Protein AF-A0A956ERB3-F1 (afdb_monomer_lite)

Secondary structure (DSSP, 8-state):
-HHHHHHHHHHHHHHHHHHHHHHHHHHHHHHHHHHHHHHHHHHHHHHHHHHHHHHHHHHTTHHHHHHHHHHHHHHHHHHS-HHHHHHHHHHHHHHHHHHHHHTSHHHHHHHHHHHHHHHTGGG-----HHHHHHHTTSHHHHHHHHHHHHHHHHHHHHHHHHHHHHHHHTSPPP----PPPPPP---PPPPP---PPPPPP-PPP--EEETTEEE-TTS-BS-GGG--HHHHHHHHHHTT-----HHHHHHHHHHHHHHHHHSSPPPHHHHHHHH---HHHHHHH--S-HHHHHHHHTT-PPPTT--

Foldseek 3Di:
DVVVVVVVVVVVVVVVVVVVVVVVVVVVVVVVVVVVVVCVVVVVVCVVVVVVVVVVCVVVPVVVVVVVVVVVVVVVPVVADPVRVVVCVVCVVVVVVVVVVCPDPVNVVVVVVVVVCVVVVVPDDPQDPVSVVVCCVDPVVVVVVVVVVVVVVVVVVVVVVVVVVVVVVPDDDPPDDDDDDDDDDDDDDDDDDDDDDDDPDDPAAPWDDDPNFTAGPVLAGPDLVPDDLVVLCVLCVVLVNPDQDPLLVLLLVQQLVVCVVPVAGDDLVCSCVRSVQHSVNLCVNRVPQSSQSSCRSSRHDGHDDSD

Radius of gyration: 36.71 Å; chains: 1; bounding box: 99×76×105 Å

Sequence (307 aa):
MQNISAQLEQINLRLSTLSHQMQVLADRQRERDELLEEMKPILKEVMKGGTERLADLEERGYFTFAREGLRALDRVVQAYSEDDVRALGDNIVRIMDTVRNLTQPEVLEILNDASDVVQQSEQLEPTGVFGMMRASRDDDVRQGMAVLLGVLRQVGRGVKRLSDAENNERRPKPTRASAPARPAAEVRAAPKSAERAPVPPVVAPRTMQIDGVAFDSNGFLADPNQWTPELATAIASAEGLTELSERHWQAINWARNDFLSQGQSPNIRRITMGSGVPTKELYALFPRAPGMTVARVAGIPKPVGCI

pLDDT: mean 79.85, std 16.55, range [34.25, 95.25]

Structure (mmCIF, N/CA/C/O backbone):
data_AF-A0A956ERB3-F1
#
_entry.id   AF-A0A956ERB3-F1
#
loop_
_atom_site.group_PDB
_atom_site.id
_atom_site.type_symbol
_atom_site.label_atom_id
_atom_site.label_alt_id
_atom_site.label_comp_id
_atom_site.label_asym_id
_atom_site.label_entity_id
_atom_site.label_seq_id
_atom_site.pdbx_PDB_ins_code
_atom_site.Cartn_x
_atom_site.Cartn_y
_atom_site.Cartn_z
_atom_site.occupancy
_atom_site.B_iso_or_equiv
_atom_site.auth_seq_id
_atom_site.auth_comp_id
_atom_site.auth_asym_id
_atom_site.auth_atom_id
_atom_site.pdbx_PDB_model_num
ATOM 1 N N . MET A 1 1 ? 65.040 -14.478 -61.339 1.00 58.59 1 MET A N 1
ATOM 2 C CA . MET A 1 1 ? 64.314 -13.221 -61.640 1.00 58.59 1 MET A CA 1
ATOM 3 C C . MET A 1 1 ? 62.788 -13.368 -61.584 1.00 58.59 1 MET A C 1
ATOM 5 O O . MET A 1 1 ? 62.170 -12.500 -60.994 1.00 58.59 1 MET A O 1
ATOM 9 N N . GLN A 1 2 ? 62.177 -14.458 -62.074 1.00 62.41 2 GLN A N 1
ATOM 10 C CA . GLN A 1 2 ? 60.705 -14.639 -62.081 1.00 62.41 2 GLN A CA 1
ATOM 11 C C . GLN A 1 2 ? 60.021 -14.685 -60.694 1.00 62.41 2 GLN A C 1
ATOM 13 O O . GLN A 1 2 ? 58.869 -14.292 -60.562 1.00 62.41 2 GLN A O 1
ATOM 18 N N . ASN A 1 3 ? 60.722 -15.128 -59.645 1.00 74.31 3 ASN A N 1
ATOM 19 C CA . ASN A 1 3 ? 60.155 -15.196 -58.288 1.00 74.31 3 ASN A CA 1
ATOM 20 C C . ASN A 1 3 ? 59.998 -13.797 -57.650 1.00 74.31 3 ASN A C 1
ATOM 22 O O . ASN A 1 3 ? 59.035 -13.523 -56.945 1.00 74.31 3 ASN A O 1
ATOM 26 N N . ILE A 1 4 ? 60.908 -12.871 -57.970 1.00 78.69 4 ILE A N 1
ATOM 27 C CA . ILE A 1 4 ? 60.909 -11.518 -57.396 1.00 78.69 4 ILE A CA 1
ATOM 28 C C . ILE A 1 4 ? 59.778 -10.669 -57.996 1.00 78.69 4 ILE A C 1
ATOM 30 O O . ILE A 1 4 ? 59.128 -9.925 -57.270 1.00 78.69 4 ILE A O 1
ATOM 34 N N . SER A 1 5 ? 59.483 -10.811 -59.293 1.00 80.88 5 SER A N 1
ATOM 35 C CA . SER A 1 5 ? 58.369 -10.092 -59.928 1.00 80.88 5 SER A CA 1
ATOM 36 C C . SER A 1 5 ? 57.008 -10.528 -59.379 1.00 80.88 5 SER A C 1
ATOM 38 O O . SER A 1 5 ? 56.182 -9.675 -59.074 1.00 80.88 5 SER A O 1
ATOM 40 N N . ALA A 1 6 ? 56.806 -11.834 -59.170 1.00 82.25 6 ALA A N 1
ATOM 41 C CA . ALA A 1 6 ? 55.571 -12.361 -58.587 1.00 82.25 6 ALA A CA 1
ATOM 42 C C . ALA A 1 6 ? 55.377 -11.902 -57.129 1.00 82.25 6 ALA A C 1
ATOM 44 O O . ALA A 1 6 ? 54.271 -11.545 -56.725 1.00 82.25 6 ALA A O 1
ATOM 45 N N . GLN A 1 7 ? 56.459 -11.845 -56.344 1.00 84.12 7 GLN A N 1
ATOM 46 C CA . GLN A 1 7 ? 56.416 -11.308 -54.981 1.00 84.12 7 GLN A CA 1
ATOM 47 C C . GLN A 1 7 ? 56.093 -9.807 -54.955 1.00 84.12 7 GLN A C 1
ATOM 49 O O . GLN A 1 7 ? 55.294 -9.376 -54.126 1.00 84.12 7 GLN A O 1
ATOM 54 N N . LEU A 1 8 ? 56.663 -9.012 -55.866 1.00 82.50 8 LEU A N 1
ATOM 55 C CA . LEU A 1 8 ? 56.371 -7.576 -55.971 1.00 82.50 8 LEU A CA 1
ATOM 56 C C . LEU A 1 8 ? 54.910 -7.310 -56.360 1.00 82.50 8 LEU A C 1
ATOM 58 O O . LEU A 1 8 ? 54.275 -6.421 -55.796 1.00 82.50 8 LEU A O 1
ATOM 62 N N . GLU A 1 9 ? 54.351 -8.108 -57.268 1.00 87.00 9 GLU A N 1
ATOM 63 C CA . GLU A 1 9 ? 52.940 -8.019 -57.655 1.00 87.00 9 GLU A CA 1
ATOM 64 C C . GLU A 1 9 ? 52.010 -8.384 -56.486 1.00 87.00 9 GLU A C 1
ATOM 66 O O . GLU A 1 9 ? 51.061 -7.658 -56.185 1.00 87.00 9 GLU A O 1
ATOM 71 N N . GLN A 1 10 ? 52.342 -9.442 -55.739 1.00 88.56 10 GLN A N 1
ATOM 72 C CA . GLN A 1 10 ? 51.597 -9.841 -54.545 1.00 88.56 10 GLN A CA 1
ATOM 73 C C . GLN A 1 10 ? 51.658 -8.785 -53.427 1.00 88.56 10 GLN A C 1
ATOM 75 O O . GLN A 1 10 ? 50.666 -8.564 -52.727 1.00 88.56 10 GLN A O 1
ATOM 80 N N . ILE A 1 11 ? 52.801 -8.114 -53.256 1.00 89.25 11 ILE A N 1
ATOM 81 C CA . ILE A 1 11 ? 52.961 -7.012 -52.299 1.00 89.25 11 ILE A CA 1
ATOM 82 C C . ILE A 1 11 ? 52.110 -5.809 -52.718 1.00 89.25 11 ILE A C 1
ATOM 84 O O . ILE A 1 11 ? 51.383 -5.275 -51.883 1.00 89.25 11 ILE A O 1
ATOM 88 N N . ASN A 1 12 ? 52.120 -5.423 -53.996 1.00 89.31 12 ASN A N 1
ATOM 89 C CA . ASN A 1 12 ? 51.291 -4.321 -54.496 1.00 89.31 12 ASN A CA 1
ATOM 90 C C . ASN A 1 12 ? 49.790 -4.602 -54.338 1.00 89.31 12 ASN A C 1
ATOM 92 O O . ASN A 1 12 ? 49.040 -3.731 -53.892 1.00 89.31 12 ASN A O 1
ATOM 96 N N . LEU A 1 13 ? 49.352 -5.834 -54.609 1.00 90.56 13 LEU A N 1
ATOM 97 C CA . LEU A 1 13 ? 47.963 -6.243 -54.388 1.00 90.56 13 LEU A CA 1
ATOM 98 C C . LEU A 1 13 ? 47.573 -6.153 -52.905 1.00 90.56 13 LEU A C 1
ATOM 100 O O . LEU A 1 13 ? 46.524 -5.593 -52.573 1.00 90.56 13 LEU A O 1
ATOM 104 N N . ARG A 1 14 ? 48.433 -6.612 -51.989 1.00 90.88 14 ARG A N 1
ATOM 105 C CA . ARG A 1 14 ? 48.193 -6.477 -50.540 1.00 90.88 14 ARG A CA 1
ATOM 106 C C . ARG A 1 14 ? 48.180 -5.022 -50.076 1.00 90.88 14 ARG A C 1
ATOM 108 O O . ARG A 1 14 ? 47.321 -4.665 -49.276 1.00 90.88 14 ARG A O 1
ATOM 115 N N . LEU A 1 15 ? 49.081 -4.184 -50.589 1.00 88.88 15 LEU A N 1
ATOM 116 C CA . LEU A 1 15 ? 49.123 -2.754 -50.274 1.00 88.88 15 LEU A CA 1
ATOM 117 C C . LEU A 1 15 ? 47.855 -2.034 -50.743 1.00 88.88 15 LEU A C 1
ATOM 119 O O . LEU A 1 15 ? 47.286 -1.257 -49.981 1.00 88.88 15 LEU A O 1
ATOM 123 N N . SER A 1 16 ? 47.362 -2.340 -51.946 1.00 88.50 16 SER A N 1
ATOM 124 C CA . SER A 1 16 ? 46.102 -1.769 -52.445 1.00 88.50 16 SER A CA 1
ATOM 125 C C . SER A 1 16 ? 44.898 -2.183 -51.588 1.00 88.50 16 SER A C 1
ATOM 127 O O . SER A 1 16 ? 44.057 -1.352 -51.247 1.00 88.50 16 SER A O 1
ATOM 129 N N . THR A 1 17 ? 44.867 -3.443 -51.145 1.00 89.94 17 THR A N 1
ATOM 130 C CA . THR A 1 17 ? 43.807 -3.968 -50.273 1.00 89.94 17 THR A CA 1
ATOM 131 C C . THR A 1 17 ? 43.840 -3.305 -48.894 1.00 89.94 17 THR A C 1
ATOM 133 O O . THR A 1 17 ? 42.802 -2.893 -48.380 1.00 89.94 17 THR A O 1
ATOM 136 N N . LEU A 1 18 ? 45.031 -3.140 -48.309 1.00 90.62 18 LEU A N 1
ATOM 137 C CA . LEU A 1 18 ? 45.212 -2.450 -47.028 1.00 90.62 18 LEU A CA 1
ATOM 138 C C . LEU A 1 18 ? 44.846 -0.966 -47.113 1.00 90.62 18 LEU A C 1
ATOM 140 O O . LEU A 1 18 ? 44.194 -0.446 -46.211 1.00 90.62 18 LEU A O 1
ATOM 144 N N . SER A 1 19 ? 45.219 -0.294 -48.204 1.00 89.38 19 SER A N 1
ATOM 145 C CA . SER A 1 19 ? 44.840 1.101 -48.453 1.00 89.38 19 SER A CA 1
ATOM 146 C C . SER A 1 19 ? 43.322 1.264 -48.494 1.00 89.38 19 SER A C 1
ATOM 148 O O . SER A 1 19 ? 42.778 2.179 -47.878 1.00 89.38 19 SER A O 1
ATOM 150 N N . HIS A 1 20 ? 42.629 0.350 -49.173 1.00 91.50 20 HIS A N 1
ATOM 151 C CA . HIS A 1 20 ? 41.174 0.370 -49.243 1.00 91.50 20 HIS A CA 1
ATOM 152 C C . HIS A 1 20 ? 40.525 0.113 -47.872 1.00 91.50 20 HIS A C 1
ATOM 154 O O . HIS A 1 20 ? 39.610 0.831 -47.476 1.00 91.50 20 HIS A O 1
ATOM 160 N N . GLN A 1 21 ? 41.033 -0.852 -47.096 1.00 90.38 21 GLN A N 1
ATOM 161 C CA . GLN A 1 21 ? 40.547 -1.110 -45.734 1.00 90.38 21 GLN A CA 1
ATOM 162 C C . GLN A 1 21 ? 40.753 0.092 -44.802 1.00 90.38 21 GLN A C 1
ATOM 164 O O . GLN A 1 21 ? 39.869 0.410 -44.009 1.00 90.38 21 GLN A O 1
ATOM 169 N N . MET A 1 22 ? 41.888 0.786 -44.921 1.00 86.75 22 MET A N 1
ATOM 170 C CA . MET A 1 22 ? 42.163 2.015 -44.173 1.00 86.75 22 MET A CA 1
ATOM 171 C C . MET A 1 22 ? 41.190 3.142 -44.535 1.00 86.75 22 MET A C 1
ATOM 173 O O . MET A 1 22 ? 40.728 3.840 -43.637 1.00 86.75 22 MET A O 1
ATOM 177 N N . GLN A 1 23 ? 40.832 3.295 -45.814 1.00 87.38 23 GLN A N 1
ATOM 178 C CA . GLN A 1 23 ? 39.817 4.268 -46.239 1.00 87.38 23 GLN A CA 1
ATOM 179 C C . GLN A 1 23 ? 38.445 3.957 -45.645 1.00 87.38 23 GLN A C 1
ATOM 181 O O . GLN A 1 23 ? 37.853 4.828 -45.021 1.00 87.38 23 GLN A O 1
ATOM 186 N N . VAL A 1 24 ? 37.991 2.703 -45.719 1.00 89.19 24 VAL A N 1
ATOM 187 C CA . VAL A 1 24 ? 36.700 2.299 -45.134 1.00 89.19 24 VAL A CA 1
ATOM 188 C C . VAL A 1 24 ? 36.661 2.539 -43.619 1.00 89.19 24 VAL A C 1
ATOM 190 O O . VAL A 1 24 ? 35.634 2.942 -43.077 1.00 89.19 24 VAL A O 1
ATOM 193 N N . LEU A 1 25 ? 37.768 2.306 -42.909 1.00 87.50 25 LEU A N 1
ATOM 194 C CA . LEU A 1 25 ? 37.857 2.595 -41.475 1.00 87.50 25 LEU A CA 1
ATOM 195 C C . LEU A 1 25 ? 37.868 4.099 -41.177 1.00 87.50 25 LEU A C 1
ATOM 197 O O . LEU A 1 25 ? 37.247 4.521 -40.202 1.00 87.50 25 LEU A O 1
ATOM 201 N N . ALA A 1 26 ? 38.550 4.895 -42.000 1.00 84.88 26 ALA A N 1
ATOM 202 C CA . ALA A 1 26 ? 38.567 6.347 -41.869 1.00 84.88 26 ALA A CA 1
ATOM 203 C C . ALA A 1 26 ? 37.180 6.952 -42.132 1.00 84.88 26 ALA A C 1
ATOM 205 O O . ALA A 1 26 ? 36.750 7.826 -41.383 1.00 84.88 26 ALA A O 1
ATOM 206 N N . ASP A 1 27 ? 36.458 6.447 -43.131 1.00 88.12 27 ASP A N 1
ATOM 207 C CA . ASP A 1 27 ? 35.109 6.910 -43.462 1.00 88.12 27 ASP A CA 1
ATOM 208 C C . ASP A 1 27 ? 34.107 6.546 -42.358 1.00 88.12 27 ASP A C 1
ATOM 210 O O . ASP A 1 27 ? 33.342 7.402 -41.925 1.00 88.12 27 ASP A O 1
ATOM 214 N N . ARG A 1 28 ? 34.204 5.345 -41.771 1.00 84.94 28 ARG A N 1
ATOM 215 C CA . ARG A 1 28 ? 33.398 4.980 -40.588 1.00 84.94 28 ARG A CA 1
ATOM 216 C C . ARG A 1 28 ? 33.672 5.851 -39.359 1.00 84.94 28 ARG A C 1
ATOM 218 O O . ARG A 1 28 ? 32.771 6.062 -38.552 1.00 84.94 28 ARG A O 1
ATOM 225 N N . GLN A 1 29 ? 34.909 6.313 -39.163 1.00 85.81 29 GLN A N 1
ATOM 226 C CA . GLN A 1 29 ? 35.214 7.250 -38.073 1.00 85.81 29 GLN A CA 1
ATOM 227 C C . GLN A 1 29 ? 34.621 8.631 -38.352 1.00 85.81 29 GLN A C 1
ATOM 229 O O . GLN A 1 29 ? 34.042 9.217 -37.443 1.00 85.81 29 GLN A O 1
ATOM 234 N N . ARG A 1 30 ? 34.690 9.107 -39.603 1.00 85.69 30 ARG A N 1
ATOM 235 C CA . ARG A 1 30 ? 34.055 10.369 -40.012 1.00 85.69 30 ARG A CA 1
ATOM 236 C C . ARG A 1 30 ? 32.549 10.342 -39.801 1.00 85.69 30 ARG A C 1
ATOM 238 O O . ARG A 1 30 ? 32.043 11.243 -39.152 1.00 85.69 30 ARG A O 1
ATOM 245 N N . GLU A 1 31 ? 31.865 9.284 -40.236 1.00 87.31 31 GLU A N 1
ATOM 246 C CA . GLU A 1 31 ? 30.422 9.118 -40.003 1.00 87.31 31 GLU A CA 1
ATOM 247 C C . GLU A 1 31 ? 30.077 9.184 -38.506 1.00 87.31 31 GLU A C 1
ATOM 249 O O . GLU A 1 31 ? 29.092 9.799 -38.105 1.00 87.31 31 GLU A O 1
ATOM 254 N N . ARG A 1 32 ? 30.907 8.585 -37.641 1.00 88.50 32 ARG A N 1
ATOM 255 C CA . ARG A 1 32 ? 30.695 8.629 -36.189 1.00 88.50 32 ARG A CA 1
ATOM 256 C C . ARG A 1 32 ? 30.926 10.025 -35.605 1.00 88.50 32 ARG A C 1
ATOM 258 O O . ARG A 1 32 ? 30.201 10.429 -34.699 1.00 88.50 32 ARG A O 1
ATOM 265 N N . ASP A 1 33 ? 31.935 10.742 -36.083 1.00 89.12 33 ASP A N 1
ATOM 266 C CA . ASP A 1 33 ? 32.235 12.098 -35.623 1.00 89.12 33 ASP A CA 1
ATOM 267 C C . ASP A 1 33 ? 31.181 13.104 -36.125 1.00 89.12 33 ASP A C 1
ATOM 269 O O . ASP A 1 33 ? 30.775 13.987 -35.370 1.00 89.12 33 ASP A O 1
ATOM 273 N N . GLU A 1 34 ? 30.659 12.914 -37.339 1.00 89.38 34 GLU A N 1
ATOM 274 C CA . GLU A 1 34 ? 29.517 13.654 -37.889 1.00 89.38 34 GLU A CA 1
ATOM 275 C C . GLU A 1 34 ? 28.249 13.420 -37.056 1.00 89.38 34 GLU A C 1
ATOM 277 O O . GLU A 1 34 ? 27.621 14.383 -36.619 1.00 89.38 34 GLU A O 1
ATOM 282 N N . LEU A 1 35 ? 27.933 12.166 -36.711 1.00 89.25 35 LEU A N 1
ATOM 283 C CA . LEU A 1 35 ? 26.828 11.842 -35.798 1.00 89.25 35 LEU A CA 1
ATOM 284 C C . LEU A 1 35 ? 26.987 12.515 -34.428 1.00 89.25 35 LEU A C 1
ATOM 286 O O . LEU A 1 35 ? 26.016 13.006 -33.852 1.00 89.25 35 LEU A O 1
ATOM 290 N N . LEU A 1 36 ? 28.205 12.552 -33.880 1.00 89.31 36 LEU A N 1
ATOM 291 C CA . LEU A 1 36 ? 28.460 13.238 -32.614 1.00 89.31 36 LEU A CA 1
ATOM 292 C C . LEU A 1 36 ? 28.221 14.744 -32.734 1.00 89.31 36 LEU A C 1
ATOM 294 O O . LEU A 1 36 ? 27.614 15.318 -31.831 1.00 89.31 36 LEU A O 1
ATOM 298 N N . GLU A 1 37 ? 28.653 15.381 -33.824 1.00 91.12 37 GLU A N 1
ATOM 299 C CA . GLU A 1 37 ? 28.356 16.793 -34.100 1.00 91.12 37 GLU A CA 1
ATOM 300 C C . GLU A 1 37 ? 26.851 17.055 -34.229 1.00 91.12 37 GLU A C 1
ATOM 302 O O . GLU A 1 37 ? 26.348 18.022 -33.654 1.00 91.12 37 GLU A O 1
ATOM 307 N N . GLU A 1 38 ? 26.113 16.165 -34.891 1.00 91.19 38 GLU A N 1
ATOM 308 C CA . GLU A 1 38 ? 24.653 16.244 -35.000 1.00 91.19 38 GLU A CA 1
ATOM 309 C C . GLU A 1 38 ? 23.949 16.078 -33.643 1.00 91.19 38 GLU A C 1
ATOM 311 O O . GLU A 1 38 ? 22.920 16.705 -33.382 1.00 91.19 38 GLU A O 1
ATOM 316 N N . MET A 1 39 ? 24.518 15.284 -32.732 1.00 91.69 39 MET A N 1
ATOM 317 C CA . MET A 1 39 ? 23.982 15.085 -31.383 1.00 91.69 39 MET A CA 1
ATOM 318 C C . MET A 1 39 ? 24.288 16.236 -30.417 1.00 91.69 39 MET A C 1
ATOM 320 O O . MET A 1 39 ? 23.537 16.442 -29.459 1.00 91.69 39 MET A O 1
ATOM 324 N N . LYS A 1 40 ? 25.361 17.009 -30.631 1.00 93.38 40 LYS A N 1
ATOM 325 C CA . LYS A 1 40 ? 25.731 18.138 -29.754 1.00 93.38 40 LYS A CA 1
ATOM 326 C C . LYS A 1 40 ? 24.604 19.143 -29.487 1.00 93.38 40 LYS A C 1
ATOM 328 O O . LYS A 1 40 ? 24.449 19.506 -28.319 1.00 93.38 40 LYS A O 1
ATOM 333 N N . PRO A 1 41 ? 23.818 19.623 -30.473 1.00 92.25 41 PRO A N 1
ATOM 334 C CA . PRO A 1 41 ? 22.719 20.549 -30.197 1.00 92.25 41 PRO A CA 1
ATOM 335 C C . PRO A 1 41 ? 21.640 19.924 -29.307 1.00 92.25 41 PRO A C 1
ATOM 337 O O . PRO A 1 41 ? 21.174 20.584 -28.380 1.00 92.25 41 PRO A O 1
ATOM 340 N N . ILE A 1 42 ? 21.306 18.646 -29.516 1.00 92.06 42 ILE A N 1
ATOM 341 C CA . ILE A 1 42 ? 20.354 17.909 -28.671 1.00 92.06 42 ILE A CA 1
ATOM 342 C C . ILE A 1 42 ? 20.891 17.826 -27.244 1.00 92.06 42 ILE A C 1
ATOM 344 O O . ILE A 1 42 ? 20.188 18.162 -26.294 1.00 92.06 42 ILE A O 1
ATOM 348 N N . LEU A 1 43 ? 22.157 17.431 -27.089 1.00 91.50 43 LEU A N 1
ATOM 349 C CA . LEU A 1 43 ? 22.792 17.325 -25.781 1.00 91.50 43 LEU A CA 1
ATOM 350 C C . LEU A 1 43 ? 22.824 18.678 -25.062 1.00 91.50 43 LEU A C 1
ATOM 352 O O . LEU A 1 43 ? 22.550 18.743 -23.868 1.00 91.50 43 LEU A O 1
ATOM 356 N N . LYS A 1 44 ? 23.111 19.767 -25.779 1.00 91.69 44 LYS A N 1
ATOM 357 C CA . LYS A 1 44 ? 23.126 21.124 -25.223 1.00 91.69 44 LYS A CA 1
ATOM 358 C C . LYS A 1 44 ? 21.740 21.569 -24.754 1.00 91.69 44 LYS A C 1
ATOM 360 O O . LYS A 1 44 ? 21.634 22.134 -23.668 1.00 91.69 44 LYS A O 1
ATOM 365 N N . GLU A 1 45 ? 20.698 21.294 -25.533 1.00 89.94 45 GLU A N 1
ATOM 366 C CA . GLU A 1 45 ? 19.318 21.635 -25.172 1.00 89.94 45 GLU A CA 1
ATOM 367 C C . GLU A 1 45 ? 18.832 20.814 -23.970 1.00 89.94 45 GLU A C 1
ATOM 369 O O . GLU A 1 45 ? 18.261 21.357 -23.024 1.00 89.94 45 GLU A O 1
ATOM 374 N N . VAL A 1 46 ? 19.143 19.514 -23.950 1.00 93.31 46 VAL A N 1
ATOM 375 C CA . VAL A 1 46 ? 18.843 18.625 -22.819 1.00 93.31 46 VAL A CA 1
ATOM 376 C C . VAL A 1 46 ? 19.586 19.064 -21.563 1.00 93.31 46 VAL A C 1
ATOM 378 O O . VAL A 1 46 ? 18.984 19.107 -20.494 1.00 93.31 46 VAL A O 1
ATOM 381 N N . MET A 1 47 ? 20.868 19.419 -21.671 1.00 91.31 47 MET A N 1
ATOM 382 C CA . MET A 1 47 ? 21.647 19.908 -20.533 1.00 91.31 47 MET A CA 1
ATOM 383 C C . MET A 1 47 ? 21.078 21.218 -20.005 1.00 91.31 47 MET A C 1
ATOM 385 O O . MET A 1 47 ? 20.899 21.339 -18.800 1.00 91.31 47 MET A O 1
ATOM 389 N N . LYS A 1 48 ? 20.722 22.158 -20.887 1.00 91.06 48 LYS A N 1
ATOM 390 C CA . LYS A 1 48 ? 20.110 23.431 -20.498 1.00 91.06 48 LYS A CA 1
ATOM 391 C C . LYS A 1 48 ? 18.788 23.213 -19.753 1.00 91.06 48 LYS A C 1
ATOM 393 O O . LYS A 1 48 ? 18.669 23.613 -18.595 1.00 91.06 48 LYS A O 1
ATOM 398 N N . GLY A 1 49 ? 17.840 22.495 -20.359 1.00 89.25 49 GLY A N 1
ATOM 399 C CA . GLY A 1 49 ? 16.551 22.198 -19.726 1.00 89.25 49 GLY A CA 1
ATOM 400 C C . GLY A 1 49 ? 16.675 21.307 -18.482 1.00 89.25 49 GLY A C 1
ATOM 401 O O . GLY A 1 49 ? 15.884 21.419 -17.548 1.00 89.25 49 GLY A O 1
ATOM 402 N N . GLY A 1 50 ? 17.684 20.434 -18.440 1.00 90.62 50 GLY A N 1
ATOM 403 C CA . GLY A 1 50 ? 18.025 19.622 -17.276 1.00 90.62 50 GLY A CA 1
ATOM 404 C C . GLY A 1 50 ? 18.526 20.472 -16.113 1.00 90.62 50 GLY A C 1
ATOM 405 O O . GLY A 1 50 ? 18.016 20.339 -15.005 1.00 90.62 50 GLY A O 1
ATOM 406 N N . THR A 1 51 ? 19.468 21.386 -16.361 1.00 91.56 51 THR A N 1
ATOM 407 C CA . THR A 1 51 ? 20.005 22.288 -15.332 1.00 91.56 51 THR A CA 1
ATOM 408 C C . THR A 1 51 ? 18.952 23.240 -14.781 1.00 91.56 51 THR A C 1
ATOM 410 O O . THR A 1 51 ? 18.895 23.423 -13.571 1.00 91.56 51 THR A O 1
ATOM 413 N N . GLU A 1 52 ? 18.076 23.785 -15.629 1.00 91.56 52 GLU A N 1
ATOM 414 C CA . GLU A 1 52 ? 16.982 24.664 -15.196 1.00 91.56 52 GLU A CA 1
ATOM 415 C C . GLU A 1 52 ? 15.984 23.915 -14.300 1.00 91.56 52 GLU A C 1
ATOM 417 O O . GLU A 1 52 ? 15.606 24.408 -13.240 1.00 91.56 52 GLU A O 1
ATOM 422 N N . ARG A 1 53 ? 15.610 22.682 -14.668 1.00 90.31 53 ARG A N 1
ATOM 423 C CA . ARG A 1 53 ? 14.738 21.839 -13.834 1.00 90.31 53 ARG A CA 1
ATOM 424 C C . ARG A 1 53 ? 15.399 21.420 -12.528 1.00 90.31 53 ARG A C 1
ATOM 426 O O . ARG A 1 53 ? 14.728 21.389 -11.504 1.00 90.31 53 ARG A O 1
ATOM 433 N N . LEU A 1 54 ? 16.689 21.079 -12.546 1.00 92.50 54 LEU A N 1
ATOM 434 C CA . LEU A 1 54 ? 17.414 20.763 -11.315 1.00 92.50 54 LEU A CA 1
ATOM 435 C C . LEU A 1 54 ? 17.491 21.978 -10.387 1.00 92.50 54 LEU A C 1
ATOM 437 O O . LEU A 1 54 ? 17.298 21.814 -9.187 1.00 92.50 54 LEU A O 1
ATOM 441 N N . ALA A 1 55 ? 17.721 23.172 -10.933 1.00 90.88 55 ALA A N 1
ATOM 442 C CA . ALA A 1 55 ? 17.743 24.404 -10.155 1.00 90.88 55 ALA A CA 1
ATOM 443 C C . ALA A 1 55 ? 16.374 24.700 -9.519 1.00 90.88 55 ALA A C 1
ATOM 445 O O . ALA A 1 55 ? 16.309 24.977 -8.327 1.00 90.88 55 ALA A O 1
ATOM 446 N N . ASP A 1 56 ? 15.275 24.548 -10.266 1.00 93.62 56 ASP A N 1
ATOM 447 C CA . ASP A 1 56 ? 13.908 24.705 -9.738 1.00 93.62 56 ASP A CA 1
ATOM 448 C C . ASP A 1 56 ? 13.587 23.666 -8.642 1.00 93.62 56 ASP A C 1
ATOM 450 O O . ASP A 1 56 ? 12.969 23.983 -7.625 1.00 93.62 56 ASP A O 1
ATOM 454 N N . LEU A 1 57 ? 14.055 22.421 -8.790 1.00 92.94 57 LEU A N 1
ATOM 455 C CA . LEU A 1 57 ? 13.930 21.395 -7.745 1.00 92.94 57 LEU A CA 1
ATOM 456 C C . LEU A 1 57 ? 14.752 21.731 -6.491 1.00 92.94 57 LEU A C 1
ATOM 458 O O . LEU A 1 57 ? 14.297 21.467 -5.373 1.00 92.94 57 LEU A O 1
ATOM 462 N N . GLU A 1 58 ? 15.946 22.299 -6.661 1.00 92.38 58 GLU A N 1
ATOM 463 C CA . GLU A 1 58 ? 16.790 22.759 -5.558 1.00 92.38 58 GLU A CA 1
ATOM 464 C C . GLU A 1 58 ? 16.151 23.929 -4.809 1.00 92.38 58 GLU A C 1
ATOM 466 O O . GLU A 1 58 ? 16.050 23.876 -3.583 1.00 92.38 58 GLU A O 1
ATOM 471 N N . GLU A 1 59 ? 15.648 24.930 -5.534 1.00 94.56 59 GLU A N 1
ATOM 472 C CA . GLU A 1 59 ? 14.981 26.112 -4.977 1.00 94.56 59 GLU A CA 1
ATOM 473 C C . GLU A 1 59 ? 13.723 25.736 -4.187 1.00 94.56 59 GLU A C 1
ATOM 475 O O . GLU A 1 59 ? 13.494 26.230 -3.083 1.00 94.56 59 GLU A O 1
ATOM 480 N N . ARG A 1 60 ? 12.943 24.775 -4.694 1.00 94.19 60 ARG A N 1
ATOM 481 C CA . ARG A 1 60 ? 11.778 24.216 -3.989 1.00 94.19 60 ARG A CA 1
ATOM 482 C C . ARG A 1 60 ? 12.151 23.290 -2.824 1.00 94.19 60 ARG A C 1
ATOM 484 O O . ARG A 1 60 ? 11.262 22.770 -2.152 1.00 94.19 60 ARG A O 1
ATOM 491 N N . GLY A 1 61 ? 13.441 23.052 -2.583 1.00 92.94 61 GLY A N 1
ATOM 492 C CA . GLY A 1 61 ? 13.943 22.294 -1.437 1.00 92.94 61 GLY A CA 1
ATOM 493 C C . GLY A 1 61 ? 13.849 20.771 -1.566 1.00 92.94 61 GLY A C 1
ATOM 494 O O . GLY A 1 61 ? 14.081 20.070 -0.576 1.00 92.94 61 GLY A O 1
ATOM 495 N N . TYR A 1 62 ? 13.565 20.226 -2.756 1.00 92.50 62 TYR A N 1
ATOM 496 C CA . TYR A 1 62 ? 13.435 18.775 -2.958 1.00 92.50 62 TYR A CA 1
ATOM 497 C C . TYR A 1 62 ? 14.724 18.027 -2.610 1.00 92.50 62 TYR A C 1
ATOM 499 O O . TYR A 1 62 ? 14.668 16.953 -2.011 1.00 92.50 62 TYR A O 1
ATOM 507 N N . PHE A 1 63 ? 15.894 18.591 -2.928 1.00 94.44 63 PHE A N 1
ATOM 508 C CA . PHE A 1 63 ? 17.172 17.960 -2.589 1.00 94.44 63 PHE A CA 1
ATOM 509 C C . PHE A 1 63 ? 17.439 17.930 -1.087 1.00 94.44 63 PHE A C 1
ATOM 511 O O . PHE A 1 63 ? 17.956 16.934 -0.579 1.00 94.44 63 PHE A O 1
ATOM 518 N N . THR A 1 64 ? 17.057 18.985 -0.366 1.00 92.31 64 THR A N 1
ATOM 519 C CA . THR A 1 64 ? 17.162 19.028 1.096 1.00 92.31 64 THR A CA 1
ATOM 520 C C . THR A 1 64 ? 16.245 17.986 1.722 1.00 92.31 64 THR A C 1
ATOM 522 O O . THR A 1 64 ? 16.704 17.178 2.525 1.00 92.31 64 THR A O 1
ATOM 525 N N . PHE A 1 65 ? 14.982 17.933 1.293 1.00 94.62 65 PHE A N 1
ATOM 526 C CA . PHE A 1 65 ? 14.030 16.921 1.746 1.00 94.62 65 PHE A CA 1
ATOM 527 C C . PHE A 1 65 ? 14.523 15.496 1.464 1.00 94.62 65 PHE A C 1
ATOM 529 O O . PHE A 1 65 ? 14.518 14.656 2.359 1.00 94.62 65 PHE A O 1
ATOM 536 N N . ALA A 1 66 ? 15.013 15.226 0.250 1.00 93.12 66 ALA A N 1
ATOM 537 C CA . ALA A 1 66 ? 15.536 13.913 -0.120 1.00 93.12 66 ALA A CA 1
ATOM 538 C C . ALA A 1 66 ? 16.759 13.522 0.723 1.00 93.12 66 ALA A C 1
ATOM 540 O O . ALA A 1 66 ? 16.853 12.389 1.195 1.00 93.12 66 ALA A O 1
ATOM 541 N N . ARG A 1 67 ? 17.685 14.459 0.957 1.00 93.88 67 ARG A N 1
ATOM 542 C CA . ARG A 1 67 ? 18.878 14.226 1.781 1.00 93.88 67 ARG A CA 1
ATOM 543 C C . ARG A 1 67 ? 18.512 13.940 3.237 1.00 93.88 67 ARG A C 1
ATOM 545 O O . ARG A 1 67 ? 19.053 13.002 3.818 1.00 93.88 67 ARG A O 1
ATOM 552 N N . GLU A 1 68 ? 17.595 14.709 3.818 1.00 94.62 68 GLU A N 1
ATOM 553 C CA . GLU A 1 68 ? 17.110 14.459 5.180 1.00 94.62 68 GLU A CA 1
ATOM 554 C C . GLU A 1 68 ? 16.306 13.159 5.274 1.00 94.62 68 GLU A C 1
ATOM 556 O O . GLU A 1 68 ? 16.477 12.400 6.227 1.00 94.62 68 GLU A O 1
ATOM 561 N N . GLY A 1 69 ? 15.506 12.840 4.254 1.00 93.94 69 GLY A N 1
ATOM 562 C CA . GLY A 1 69 ? 14.795 11.569 4.146 1.00 93.94 69 GLY A CA 1
ATOM 563 C C . GLY A 1 69 ? 15.747 10.373 4.129 1.00 93.94 69 GLY A C 1
ATOM 564 O O . GLY A 1 69 ? 15.545 9.419 4.874 1.00 93.94 69 GLY A O 1
ATOM 565 N N . LEU A 1 70 ? 16.841 10.449 3.363 1.00 93.44 70 LEU A N 1
ATOM 566 C CA . LEU A 1 70 ? 17.884 9.419 3.355 1.00 93.44 70 LEU A CA 1
ATOM 567 C C . LEU A 1 70 ? 18.578 9.283 4.716 1.00 93.44 70 LEU A C 1
ATOM 569 O O . LEU A 1 70 ? 18.830 8.166 5.154 1.00 93.44 70 LEU A O 1
ATOM 573 N N . ARG A 1 71 ? 18.834 10.389 5.425 1.00 92.12 71 ARG A N 1
ATOM 574 C CA . ARG A 1 71 ? 19.390 10.347 6.793 1.00 92.12 71 ARG A CA 1
ATOM 575 C C . ARG A 1 71 ? 18.422 9.735 7.803 1.00 92.12 71 ARG A C 1
ATOM 577 O O . ARG A 1 71 ? 18.856 9.095 8.758 1.00 92.12 71 ARG A O 1
ATOM 584 N N . ALA A 1 72 ? 17.124 9.974 7.644 1.00 89.69 72 ALA A N 1
ATOM 585 C CA . ALA A 1 72 ? 16.101 9.357 8.478 1.00 89.69 72 ALA A CA 1
ATOM 586 C C . ALA A 1 72 ? 16.015 7.848 8.205 1.00 89.69 72 ALA A C 1
ATOM 588 O O . ALA A 1 72 ? 16.003 7.065 9.151 1.00 89.69 72 ALA A O 1
ATOM 589 N N . LEU A 1 73 ? 16.035 7.443 6.931 1.00 87.19 73 LEU A N 1
ATOM 590 C CA . LEU A 1 73 ? 16.090 6.035 6.532 1.00 87.19 73 LEU A CA 1
ATOM 591 C C . LEU A 1 73 ? 17.339 5.340 7.076 1.00 87.19 73 LEU A C 1
ATOM 593 O O . LEU A 1 73 ? 17.225 4.248 7.615 1.00 87.19 73 LEU A O 1
ATOM 597 N N . ASP A 1 74 ? 18.500 5.985 7.003 1.00 87.19 74 ASP A N 1
ATOM 598 C CA . ASP A 1 74 ? 19.755 5.453 7.539 1.00 87.19 74 ASP A CA 1
ATOM 599 C C . ASP A 1 74 ? 19.670 5.218 9.057 1.00 87.19 74 ASP A C 1
ATOM 601 O O . ASP A 1 74 ? 20.012 4.145 9.545 1.00 87.19 74 ASP A O 1
ATOM 605 N N . ARG A 1 75 ? 19.087 6.161 9.813 1.00 87.19 75 ARG A N 1
ATOM 606 C CA . ARG A 1 75 ? 18.813 5.974 11.251 1.00 87.19 75 ARG A CA 1
ATOM 607 C C . ARG A 1 75 ? 17.868 4.807 11.532 1.00 87.19 75 ARG A C 1
ATOM 609 O O . ARG A 1 75 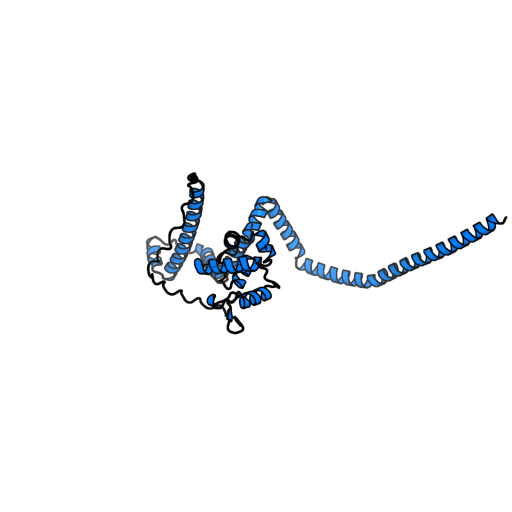? 18.082 4.084 12.498 1.00 87.19 75 ARG A O 1
ATOM 616 N N . VAL A 1 76 ? 16.831 4.624 10.715 1.00 82.12 76 VAL A N 1
ATOM 617 C CA . VAL A 1 76 ? 15.903 3.489 10.841 1.00 82.12 76 VAL A CA 1
ATOM 618 C C . VAL A 1 76 ? 16.643 2.180 10.555 1.00 82.12 76 VAL A C 1
ATOM 620 O O . VAL A 1 76 ? 16.595 1.269 11.370 1.00 82.12 76 VAL A O 1
ATOM 623 N N . VAL A 1 77 ? 17.395 2.098 9.458 1.00 80.31 77 VAL A N 1
ATOM 624 C CA . VAL A 1 77 ? 18.169 0.899 9.093 1.00 80.31 77 VAL A CA 1
ATOM 625 C C . VAL A 1 77 ? 19.233 0.560 10.141 1.00 80.31 77 VAL A C 1
ATOM 627 O O . VAL A 1 77 ? 19.486 -0.611 10.387 1.00 80.31 77 VAL A O 1
ATOM 630 N N . GLN A 1 78 ? 19.830 1.555 10.797 1.00 84.44 78 GLN A N 1
ATOM 631 C CA . GLN A 1 78 ? 20.782 1.328 11.890 1.00 84.44 78 GLN A CA 1
ATOM 632 C C . GLN A 1 78 ? 20.109 0.926 13.210 1.00 84.44 78 GLN A C 1
ATOM 634 O O . GLN A 1 78 ? 20.733 0.258 14.031 1.00 84.44 78 GLN A O 1
ATOM 639 N N . ALA A 1 79 ? 18.861 1.344 13.440 1.00 86.88 79 ALA A N 1
ATOM 640 C CA . ALA A 1 79 ? 18.125 1.043 14.667 1.00 86.88 79 ALA A CA 1
ATOM 641 C C . ALA A 1 79 ? 17.486 -0.355 14.667 1.00 86.88 79 ALA A C 1
ATOM 643 O O . ALA A 1 79 ? 17.255 -0.909 15.740 1.00 86.88 79 ALA A O 1
ATOM 644 N N . TYR A 1 80 ? 17.194 -0.910 13.490 1.00 83.38 80 TYR A N 1
ATOM 645 C CA . TYR A 1 80 ? 16.519 -2.195 13.330 1.00 83.38 80 TYR A CA 1
ATOM 646 C C . TYR A 1 80 ? 17.470 -3.236 12.739 1.00 83.38 80 TYR A C 1
ATOM 648 O O . TYR A 1 80 ? 18.152 -2.982 11.750 1.00 83.38 80 TYR A O 1
ATOM 656 N N . SER A 1 81 ? 17.508 -4.429 13.329 1.00 83.31 81 SER A N 1
ATOM 657 C CA . SER A 1 81 ? 18.266 -5.549 12.772 1.00 83.31 81 SER A CA 1
ATOM 658 C C . SER A 1 81 ? 17.625 -6.078 11.482 1.00 83.31 81 SER A C 1
ATOM 660 O O . SER A 1 81 ? 16.472 -5.782 11.163 1.00 83.31 81 SER A O 1
ATOM 662 N N . GLU A 1 82 ? 18.356 -6.904 10.733 1.00 81.38 82 GLU A N 1
ATOM 663 C CA . GLU A 1 82 ? 17.840 -7.524 9.504 1.00 81.38 82 GLU A CA 1
ATOM 664 C C . GLU A 1 82 ? 16.573 -8.366 9.765 1.00 81.38 82 GLU A C 1
ATOM 666 O O . GLU A 1 82 ? 15.648 -8.388 8.947 1.00 81.38 82 GLU A O 1
ATOM 671 N N . ASP A 1 83 ? 16.489 -8.996 10.940 1.00 82.19 83 ASP A N 1
ATOM 672 C CA . ASP A 1 83 ? 15.315 -9.754 11.370 1.00 82.19 83 ASP A CA 1
ATOM 673 C C . ASP A 1 83 ? 14.139 -8.843 11.757 1.00 82.19 83 ASP A C 1
ATOM 675 O O . ASP A 1 83 ? 12.993 -9.163 11.429 1.00 82.19 83 ASP A O 1
ATOM 679 N N . ASP A 1 84 ? 14.398 -7.676 12.357 1.00 82.62 84 ASP A N 1
ATOM 680 C CA . ASP A 1 84 ? 13.357 -6.686 12.668 1.00 82.62 84 ASP A CA 1
ATOM 681 C C . ASP A 1 84 ? 12.741 -6.099 11.393 1.00 82.62 84 ASP A C 1
ATOM 683 O O . ASP A 1 84 ? 11.523 -5.944 11.295 1.00 82.62 84 ASP A O 1
ATOM 687 N N . VAL A 1 85 ? 13.568 -5.814 10.381 1.00 80.31 85 VAL A N 1
ATOM 688 C CA . VAL A 1 85 ? 13.101 -5.318 9.078 1.00 80.31 85 VAL A CA 1
ATOM 689 C C . VAL A 1 85 ? 12.256 -6.376 8.368 1.00 80.31 85 VAL A C 1
ATOM 691 O O . VAL A 1 85 ? 11.223 -6.050 7.778 1.00 80.31 85 VAL A O 1
ATOM 694 N N . ARG A 1 86 ? 12.640 -7.655 8.460 1.00 81.06 86 ARG A N 1
ATOM 695 C CA . ARG A 1 86 ? 11.855 -8.765 7.904 1.00 81.06 86 ARG A CA 1
ATOM 696 C C . ARG A 1 86 ? 10.510 -8.914 8.623 1.00 81.06 86 ARG A C 1
ATOM 698 O O . ARG A 1 86 ? 9.476 -8.980 7.962 1.00 81.06 86 ARG A O 1
ATOM 705 N N . ALA A 1 87 ? 10.505 -8.869 9.956 1.00 82.25 87 ALA A N 1
ATOM 706 C CA . ALA A 1 87 ? 9.282 -8.917 10.758 1.00 82.25 87 ALA A CA 1
ATOM 707 C C . ALA A 1 87 ? 8.359 -7.710 10.505 1.00 82.25 87 ALA A C 1
ATOM 709 O O . ALA A 1 87 ? 7.131 -7.851 10.493 1.00 82.25 87 ALA A O 1
ATOM 710 N N . LEU A 1 88 ? 8.934 -6.526 10.275 1.00 83.06 88 LEU A N 1
ATOM 711 C CA . LEU A 1 88 ? 8.193 -5.339 9.859 1.00 83.06 88 LEU A CA 1
ATOM 712 C C . LEU A 1 88 ? 7.567 -5.545 8.476 1.00 83.06 88 LEU A C 1
ATOM 714 O O . LEU A 1 88 ? 6.383 -5.263 8.307 1.00 83.06 88 LEU A O 1
ATOM 718 N N . GLY A 1 89 ? 8.329 -6.075 7.516 1.00 80.88 89 GLY A N 1
ATOM 719 C CA . GLY A 1 89 ? 7.846 -6.408 6.175 1.00 80.88 89 GLY A CA 1
ATOM 720 C C . GLY A 1 89 ? 6.649 -7.361 6.197 1.00 80.88 89 GLY A C 1
ATOM 721 O O . GLY A 1 89 ? 5.644 -7.091 5.543 1.00 80.88 89 GLY A O 1
ATOM 722 N N . ASP A 1 90 ? 6.696 -8.404 7.027 1.00 85.62 90 ASP A N 1
ATOM 723 C CA . ASP A 1 90 ? 5.598 -9.370 7.176 1.00 85.62 90 ASP A CA 1
ATOM 724 C C . ASP A 1 90 ? 4.315 -8.748 7.765 1.00 85.62 90 ASP A C 1
ATOM 726 O O . ASP A 1 90 ? 3.211 -9.253 7.552 1.00 85.62 90 ASP A O 1
ATOM 730 N N . ASN A 1 91 ? 4.438 -7.643 8.510 1.00 88.75 91 ASN A N 1
ATOM 731 C CA . ASN A 1 91 ? 3.319 -6.965 9.170 1.00 88.75 91 ASN A CA 1
ATOM 732 C C . ASN A 1 91 ? 2.960 -5.605 8.553 1.00 88.75 91 ASN A C 1
ATOM 734 O O . ASN A 1 91 ? 2.011 -4.966 9.019 1.00 88.75 91 ASN A O 1
ATOM 738 N N . ILE A 1 92 ? 3.669 -5.159 7.511 1.00 89.31 92 ILE A N 1
ATOM 739 C CA . ILE A 1 92 ? 3.541 -3.797 6.980 1.00 89.31 92 ILE A CA 1
ATOM 740 C C . ILE A 1 92 ? 2.119 -3.506 6.503 1.00 89.31 92 ILE A C 1
ATOM 742 O O . ILE A 1 92 ? 1.596 -2.433 6.780 1.00 89.31 92 ILE A O 1
ATOM 746 N N . VAL A 1 93 ? 1.450 -4.481 5.878 1.00 85.94 93 VAL A N 1
ATOM 747 C CA . VAL A 1 93 ? 0.062 -4.341 5.409 1.00 85.94 93 VAL A CA 1
ATOM 748 C C . VAL A 1 93 ? -0.880 -4.081 6.585 1.00 85.94 93 VAL A C 1
ATOM 750 O O . VAL A 1 93 ? -1.662 -3.138 6.544 1.00 85.94 93 VAL A O 1
ATOM 753 N N . ARG A 1 94 ? -0.741 -4.827 7.690 1.00 85.19 94 ARG A N 1
ATOM 754 C CA . ARG A 1 94 ? -1.558 -4.636 8.901 1.00 85.19 94 ARG A CA 1
ATOM 755 C C . ARG A 1 94 ? -1.311 -3.272 9.552 1.00 85.19 94 ARG A C 1
ATOM 757 O O . ARG A 1 94 ? -2.250 -2.646 10.049 1.00 85.19 94 ARG A O 1
ATOM 764 N N . ILE A 1 95 ? -0.061 -2.812 9.564 1.00 89.00 95 ILE A N 1
ATOM 765 C CA . ILE A 1 95 ? 0.290 -1.479 10.068 1.00 89.00 95 ILE A CA 1
ATOM 766 C C . ILE A 1 95 ? -0.335 -0.410 9.166 1.00 89.00 95 ILE A C 1
ATOM 768 O O . ILE A 1 95 ? -0.986 0.500 9.671 1.00 89.00 95 ILE A O 1
ATOM 772 N N . MET A 1 96 ? -0.222 -0.550 7.844 1.00 83.88 96 MET A N 1
ATOM 773 C CA . MET A 1 96 ? -0.816 0.376 6.876 1.00 83.88 96 MET A CA 1
ATOM 774 C C . MET A 1 96 ? -2.341 0.403 6.940 1.00 83.88 96 MET A C 1
ATOM 776 O O . MET A 1 96 ? -2.922 1.479 6.848 1.00 83.88 96 MET A O 1
ATOM 780 N N . ASP A 1 97 ? -2.997 -0.733 7.161 1.00 88.38 97 ASP A N 1
ATOM 781 C CA . ASP A 1 97 ? -4.443 -0.776 7.381 1.00 88.38 97 ASP A CA 1
ATOM 782 C C . ASP A 1 97 ? -4.831 -0.073 8.684 1.00 88.38 97 ASP A C 1
ATOM 784 O O . ASP A 1 97 ? -5.839 0.626 8.731 1.00 88.38 97 ASP A O 1
ATOM 788 N N . THR A 1 98 ? -4.017 -0.197 9.736 1.00 89.50 98 THR A N 1
ATOM 789 C CA . THR A 1 98 ? -4.237 0.533 10.993 1.00 89.50 98 THR A CA 1
ATOM 790 C C . THR A 1 98 ? -4.107 2.035 10.773 1.00 89.50 98 THR A C 1
ATOM 792 O O . THR A 1 98 ? -5.003 2.777 11.161 1.00 89.50 98 THR A O 1
ATOM 795 N N . VAL A 1 99 ? -3.040 2.479 10.100 1.00 91.38 99 VAL A N 1
ATOM 796 C CA . VAL A 1 99 ? -2.845 3.892 9.746 1.00 91.38 99 VAL A CA 1
ATOM 797 C C . VAL A 1 99 ? -4.018 4.382 8.907 1.00 91.38 99 VAL A C 1
ATOM 799 O O . VAL A 1 99 ? -4.636 5.369 9.281 1.00 91.38 99 VAL A O 1
ATOM 802 N N . ARG A 1 100 ? -4.403 3.647 7.856 1.00 88.88 100 ARG A N 1
ATOM 803 C CA . ARG A 1 100 ? -5.562 3.968 7.013 1.00 88.88 100 ARG A CA 1
ATOM 804 C C . ARG A 1 100 ? -6.837 4.121 7.837 1.00 88.88 100 ARG A C 1
ATOM 806 O O . ARG A 1 100 ? -7.597 5.051 7.592 1.00 88.88 100 ARG A O 1
ATOM 813 N N . ASN A 1 101 ? -7.065 3.217 8.789 1.00 87.38 101 ASN A N 1
ATOM 814 C CA . ASN A 1 101 ? -8.244 3.235 9.647 1.00 87.38 101 ASN A CA 1
ATOM 815 C C . ASN A 1 101 ? -8.246 4.409 10.628 1.00 87.38 101 ASN A C 1
ATOM 817 O O . ASN A 1 101 ? -9.300 4.980 10.879 1.00 87.38 101 ASN A O 1
ATOM 821 N N . LEU A 1 102 ? -7.081 4.791 11.151 1.00 87.00 102 LEU A N 1
ATOM 822 C CA . LEU A 1 102 ? -6.936 5.960 12.020 1.00 87.00 102 LEU A CA 1
ATOM 823 C C . LEU A 1 102 ? -7.021 7.279 11.244 1.00 87.00 102 LEU A C 1
ATOM 825 O O . LEU A 1 102 ? -7.480 8.273 11.790 1.00 87.00 102 LEU A O 1
ATOM 829 N N . THR A 1 103 ? -6.620 7.285 9.971 1.00 90.50 103 THR A N 1
ATOM 830 C CA . THR A 1 103 ? -6.742 8.441 9.070 1.00 90.50 103 THR A CA 1
ATOM 831 C C . THR A 1 103 ? -8.110 8.538 8.390 1.00 90.50 103 THR A C 1
ATOM 833 O O . THR A 1 103 ? -8.266 9.315 7.449 1.00 90.50 103 THR A O 1
ATOM 836 N N . GLN A 1 104 ? -9.096 7.734 8.803 1.00 92.75 104 GLN A N 1
ATOM 837 C CA . GLN A 1 104 ? -10.475 7.919 8.348 1.00 92.75 104 GLN A CA 1
ATOM 838 C C . GLN A 1 104 ? -10.990 9.277 8.855 1.00 92.75 104 GLN A C 1
ATOM 840 O O . GLN A 1 104 ? -10.686 9.638 9.996 1.00 92.75 104 GLN A O 1
ATOM 845 N N . PRO A 1 105 ? -11.737 10.039 8.034 1.00 92.19 105 PRO A N 1
ATOM 846 C CA . PRO A 1 105 ? -12.157 11.394 8.385 1.00 92.19 105 PRO A CA 1
ATOM 847 C C . PRO A 1 105 ? -12.939 11.440 9.702 1.00 92.19 105 PRO A C 1
ATOM 849 O O . PRO A 1 105 ? -12.690 12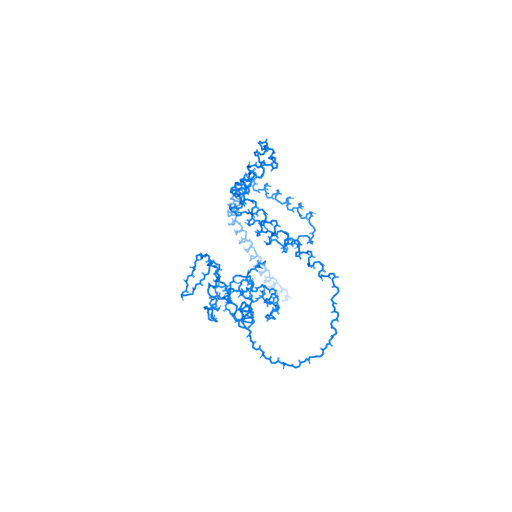.323 10.514 1.00 92.19 105 PRO A O 1
ATOM 852 N N . GLU A 1 106 ? -13.781 10.441 9.969 1.00 90.00 106 GLU A N 1
ATOM 853 C CA . GLU A 1 106 ? -14.578 10.345 11.195 1.00 90.00 106 GLU A CA 1
ATOM 854 C C . GLU A 1 106 ? -13.707 10.129 12.445 1.00 90.00 106 GLU A C 1
ATOM 856 O O . GLU A 1 106 ? -13.995 10.654 13.517 1.00 90.00 106 GLU A O 1
ATOM 861 N N . VAL A 1 107 ? -12.625 9.349 12.328 1.00 89.69 107 VAL A N 1
ATOM 862 C CA . VAL A 1 107 ? -11.701 9.101 13.448 1.00 89.69 107 VAL A CA 1
ATOM 863 C C . VAL A 1 107 ? -10.827 10.324 13.697 1.00 89.69 107 VAL A C 1
ATOM 865 O O . VAL A 1 107 ? -10.589 10.672 14.851 1.00 89.69 107 VAL A O 1
ATOM 868 N N . LEU A 1 108 ? -10.371 10.982 12.628 1.00 88.88 108 LEU A N 1
ATOM 869 C CA . LEU A 1 108 ? -9.579 12.207 12.712 1.00 88.88 108 LEU A CA 1
ATOM 870 C C . LEU A 1 108 ? -10.365 13.359 13.338 1.00 88.88 108 LEU A C 1
ATOM 872 O O . LEU A 1 108 ? -9.794 14.098 14.130 1.00 88.88 108 LEU A O 1
ATOM 876 N N . GLU A 1 109 ? -11.651 13.494 13.018 1.00 88.69 109 GLU A N 1
ATOM 877 C CA . GLU A 1 109 ? -12.536 14.500 13.613 1.00 88.69 109 GLU A CA 1
ATOM 878 C C . GLU A 1 109 ? -12.626 14.320 15.132 1.00 88.69 109 GLU A C 1
ATOM 880 O O . GLU A 1 109 ? -12.257 15.222 15.876 1.00 88.69 109 GLU A O 1
ATOM 885 N N . ILE A 1 110 ? -12.942 13.105 15.597 1.00 88.44 110 ILE A N 1
ATOM 886 C CA . ILE A 1 110 ? -12.976 12.783 17.034 1.00 88.44 110 ILE A CA 1
ATOM 887 C C . ILE A 1 110 ? -11.617 13.045 17.701 1.00 88.44 110 ILE A C 1
ATOM 889 O O . ILE A 1 110 ? -11.559 13.504 18.843 1.00 88.44 110 ILE A O 1
ATOM 893 N N . LEU A 1 111 ? -10.513 12.726 17.017 1.00 87.50 111 LEU A N 1
ATOM 894 C CA . LEU A 1 111 ? -9.166 12.932 17.550 1.00 87.50 111 LEU A CA 1
ATOM 895 C C . LEU A 1 111 ? -8.830 14.421 17.697 1.00 87.50 111 LEU A C 1
ATOM 897 O O . LEU A 1 111 ? -8.214 14.808 18.689 1.00 87.50 111 LEU A O 1
ATOM 901 N N . ASN A 1 112 ? -9.223 15.234 16.716 1.00 88.31 112 ASN A N 1
ATOM 902 C CA . ASN A 1 112 ? -9.021 16.678 16.723 1.00 88.31 112 ASN A CA 1
ATOM 903 C C . ASN A 1 112 ? -9.892 17.340 17.795 1.00 88.31 112 ASN A C 1
ATOM 905 O O . ASN A 1 112 ? -9.355 18.076 18.616 1.00 88.31 112 ASN A O 1
ATOM 909 N N . ASP A 1 113 ? -11.177 16.985 17.879 1.00 87.00 113 ASP A N 1
ATOM 910 C CA . ASP A 1 113 ? -12.091 17.485 18.913 1.00 87.00 113 ASP A CA 1
ATOM 911 C C . ASP A 1 113 ? -11.577 17.152 20.322 1.00 87.00 113 ASP A C 1
ATOM 913 O O . ASP A 1 113 ? -11.548 17.995 21.220 1.00 87.00 113 ASP A O 1
ATOM 917 N N . ALA A 1 114 ? -11.104 15.919 20.526 1.00 86.00 114 ALA A N 1
ATOM 918 C CA . ALA A 1 114 ? -10.500 15.514 21.790 1.00 86.00 114 ALA A CA 1
ATOM 919 C C . ALA A 1 114 ? -9.185 16.261 22.069 1.00 86.00 114 ALA A C 1
ATOM 921 O O . ALA A 1 114 ? -8.916 16.624 23.216 1.00 86.00 114 ALA A O 1
ATOM 922 N N . SER A 1 115 ? -8.363 16.496 21.042 1.00 84.69 115 SER A N 1
ATOM 923 C CA . SER A 1 115 ? -7.130 17.280 21.154 1.00 84.69 115 SER A CA 1
ATOM 924 C C . SER A 1 115 ? -7.421 18.720 21.575 1.00 84.69 115 SER A C 1
ATOM 926 O O . SER A 1 115 ? -6.728 19.230 22.452 1.00 84.69 115 SER A O 1
ATOM 928 N N . ASP A 1 116 ? -8.453 19.355 21.023 1.00 85.19 116 ASP A N 1
ATOM 929 C CA . ASP A 1 116 ? -8.853 20.719 21.382 1.00 85.19 116 ASP A CA 1
ATOM 930 C C . ASP A 1 116 ? -9.275 20.810 22.855 1.00 85.19 116 ASP A C 1
ATOM 932 O O . ASP A 1 116 ? -8.841 21.710 23.577 1.00 85.19 116 ASP A O 1
ATOM 936 N N . VAL A 1 117 ? -10.023 19.815 23.347 1.00 81.88 117 VAL A N 1
ATOM 937 C CA . VAL A 1 117 ? -10.393 19.710 24.770 1.00 81.88 117 VAL A CA 1
ATOM 938 C C . VAL A 1 117 ? -9.162 19.525 25.665 1.00 81.88 117 VAL A C 1
ATOM 940 O O . VAL A 1 117 ? -9.078 20.127 26.735 1.00 81.88 117 VAL A O 1
ATOM 943 N N . VAL A 1 118 ? -8.183 18.715 25.244 1.00 78.00 118 VAL A N 1
ATOM 944 C CA . VAL A 1 118 ? -6.926 18.508 25.987 1.00 78.00 118 VAL A CA 1
ATOM 945 C C . VAL A 1 118 ? -6.064 19.772 25.982 1.00 78.00 118 VAL A C 1
ATOM 947 O O . VAL A 1 118 ? -5.490 20.122 27.010 1.00 78.00 118 VAL A O 1
ATOM 950 N N . GLN A 1 119 ? -5.999 20.500 24.870 1.00 79.12 119 GLN A N 1
ATOM 951 C CA . GLN A 1 119 ? -5.299 21.783 24.791 1.00 79.12 119 GLN A CA 1
ATOM 952 C C . GLN A 1 119 ? -5.983 22.873 25.634 1.00 79.12 119 GLN A C 1
ATOM 954 O O . GLN A 1 119 ? -5.297 23.717 26.203 1.00 79.12 119 GLN A O 1
ATOM 959 N N . GLN A 1 120 ? -7.309 22.819 25.802 1.00 74.38 120 GLN A N 1
ATOM 960 C CA . GLN A 1 120 ? -8.071 23.696 26.705 1.00 74.38 120 GLN A CA 1
ATOM 961 C C . GLN A 1 120 ? -8.153 23.187 28.155 1.00 74.38 120 GLN A C 1
ATOM 963 O O . GLN A 1 120 ? -8.774 23.826 29.008 1.00 74.38 120 GLN A O 1
ATOM 968 N N . SER A 1 121 ? -7.507 22.061 28.470 1.00 58.78 121 SER A N 1
ATOM 969 C CA . SER A 1 121 ? -7.659 21.388 29.765 1.00 58.78 121 SER A CA 1
ATOM 970 C C . SER A 1 121 ? -7.093 22.145 30.969 1.00 58.78 121 SER A C 1
ATOM 972 O O . SER A 1 121 ? -7.442 21.809 32.100 1.00 58.78 121 SER A O 1
ATOM 974 N N . GLU A 1 122 ? -6.313 23.213 30.762 1.00 58.53 122 GLU A N 1
ATOM 975 C CA . GLU A 1 122 ? -5.859 24.110 31.840 1.00 58.53 122 GLU A CA 1
ATOM 976 C C . GLU A 1 122 ? -7.021 24.799 32.589 1.00 58.53 122 GLU A C 1
ATOM 978 O O . GLU A 1 122 ? -6.820 25.348 33.670 1.00 58.53 122 GLU A O 1
ATOM 983 N N . GLN A 1 123 ? -8.245 24.747 32.050 1.00 60.50 123 GLN A N 1
ATOM 984 C CA . GLN A 1 123 ? -9.456 25.346 32.629 1.00 60.50 123 GLN A CA 1
ATOM 985 C C . GLN A 1 123 ? -10.472 24.312 33.149 1.00 60.50 123 GLN A C 1
ATOM 987 O O . GLN A 1 123 ? -11.541 24.690 33.634 1.00 60.50 123 GLN A O 1
ATOM 992 N N . LEU A 1 124 ? -10.176 23.009 33.063 1.00 60.09 124 LEU A N 1
ATOM 993 C CA . LEU A 1 124 ? -11.091 21.960 33.515 1.00 60.09 124 LEU A CA 1
ATOM 994 C C . LEU A 1 124 ? -10.914 21.705 35.018 1.00 60.09 124 LEU A C 1
ATOM 996 O O . LEU A 1 124 ? -10.012 20.990 35.451 1.00 60.09 124 LEU A O 1
ATOM 1000 N N . GLU A 1 125 ? -11.809 22.277 35.823 1.00 64.50 125 GLU A N 1
ATOM 1001 C CA . GLU A 1 125 ? -11.905 21.991 37.258 1.00 64.50 125 GLU A CA 1
ATOM 1002 C C . GLU A 1 125 ? -12.092 20.475 37.500 1.00 64.50 125 GLU A C 1
ATOM 1004 O O . GLU A 1 125 ? -12.973 19.851 36.887 1.00 64.50 125 GLU A O 1
ATOM 1009 N N . PRO A 1 126 ? -11.307 19.851 38.403 1.00 64.44 126 PRO A N 1
ATOM 1010 C CA . PRO A 1 126 ? -11.433 18.431 38.688 1.00 64.44 126 PRO A CA 1
ATOM 1011 C C . PRO A 1 126 ? -12.842 18.111 39.187 1.00 64.44 126 PRO A C 1
ATOM 1013 O O . PRO A 1 126 ? -13.275 18.520 40.265 1.00 64.44 126 PRO A O 1
ATOM 1016 N N . THR A 1 127 ? -13.579 17.345 38.387 1.00 73.06 127 THR A N 1
ATOM 1017 C CA . THR A 1 127 ? -14.953 16.983 38.720 1.00 73.06 127 THR A CA 1
ATOM 1018 C C . THR A 1 127 ? -14.945 15.953 39.850 1.00 73.06 127 THR A C 1
ATOM 1020 O O . THR A 1 127 ? -14.462 14.835 39.686 1.00 73.06 127 THR A O 1
ATOM 1023 N N . GLY A 1 128 ? -15.492 16.312 41.015 1.00 81.44 128 GLY A N 1
ATOM 1024 C CA . GLY A 1 128 ? -15.618 15.386 42.145 1.00 81.44 128 GLY A CA 1
ATOM 1025 C C . GLY A 1 128 ? -16.542 14.193 41.851 1.00 81.44 128 GLY A C 1
ATOM 1026 O O . GLY A 1 128 ? -17.351 14.225 40.924 1.00 81.44 128 GLY A O 1
ATOM 1027 N N . VAL A 1 129 ? -16.488 13.154 42.694 1.00 79.69 129 VAL A N 1
ATOM 1028 C CA . VAL A 1 129 ? -17.234 11.883 42.523 1.00 79.69 129 VAL A CA 1
ATOM 1029 C C . VAL A 1 129 ? -18.742 12.098 42.307 1.00 79.69 129 VAL A C 1
ATOM 1031 O O . VAL A 1 129 ? -19.356 11.454 41.457 1.00 79.69 129 VAL A O 1
ATOM 1034 N N . PHE A 1 130 ? -19.348 13.044 43.030 1.00 82.44 130 PHE A N 1
ATOM 1035 C CA . PHE A 1 130 ? -20.762 13.390 42.853 1.00 82.44 130 PHE A CA 1
ATOM 1036 C C . PHE A 1 130 ? -21.030 14.135 41.534 1.00 82.44 130 PHE A C 1
ATOM 1038 O O . PHE A 1 130 ? -22.047 13.900 40.881 1.00 82.44 130 PHE A O 1
ATOM 1045 N N . GLY A 1 131 ? -20.098 14.994 41.114 1.00 81.94 131 GLY A N 1
ATOM 1046 C CA . GLY A 1 131 ? -20.146 15.674 39.820 1.00 81.94 131 GLY A CA 1
ATOM 1047 C C . GLY A 1 131 ? -20.076 14.682 38.661 1.00 81.94 131 GLY A C 1
ATOM 1048 O O . GLY A 1 131 ? -20.888 14.768 37.748 1.00 81.94 131 GLY A O 1
ATOM 1049 N N . MET A 1 132 ? -19.216 13.664 38.752 1.00 82.69 132 MET A N 1
ATOM 1050 C CA . MET A 1 132 ? -19.156 12.564 37.781 1.00 82.69 132 MET A CA 1
ATOM 1051 C C . MET A 1 132 ? -20.458 11.758 37.732 1.00 82.69 132 MET A C 1
ATOM 1053 O O . MET A 1 132 ? -20.943 11.426 36.651 1.00 82.69 132 MET A O 1
ATOM 1057 N N . MET A 1 133 ? -21.076 11.485 38.887 1.00 83.69 133 MET A N 1
ATOM 1058 C CA . MET A 1 133 ? -22.361 10.778 38.936 1.00 83.69 133 MET A CA 1
ATOM 1059 C C . MET A 1 133 ? -23.493 11.587 38.286 1.00 83.69 133 MET A C 1
ATOM 1061 O O . MET A 1 133 ? -24.376 11.016 37.644 1.00 83.69 133 MET A O 1
ATOM 1065 N N . ARG A 1 134 ? -23.462 12.918 38.420 1.00 83.06 134 ARG A N 1
ATOM 1066 C CA . ARG A 1 134 ? -24.396 13.815 37.732 1.00 83.06 134 ARG A CA 1
ATOM 1067 C C . ARG A 1 134 ? -24.088 13.914 36.236 1.00 83.06 134 ARG A C 1
ATOM 1069 O O . ARG A 1 134 ? -25.027 13.854 35.451 1.00 83.06 134 ARG A O 1
ATOM 1076 N N . ALA A 1 135 ? -22.817 14.000 35.851 1.00 81.50 135 ALA A N 1
ATOM 1077 C CA . ALA A 1 135 ? -22.375 14.048 34.457 1.00 81.50 135 ALA A CA 1
ATOM 1078 C C . ALA A 1 135 ? -22.728 12.766 33.690 1.00 81.50 135 ALA A C 1
ATOM 1080 O O . ALA A 1 135 ? -23.109 12.833 32.536 1.00 81.50 135 ALA A O 1
ATOM 1081 N N . SER A 1 136 ? -22.733 11.599 34.340 1.00 82.00 136 SER A N 1
ATOM 1082 C CA . SER A 1 136 ? -23.176 10.336 33.722 1.00 82.00 136 SER A CA 1
ATOM 1083 C C . SER A 1 136 ? -24.664 10.327 33.302 1.00 82.00 136 SER A C 1
ATOM 1085 O O . SER A 1 136 ? -25.114 9.440 32.566 1.00 82.00 136 SER A O 1
ATOM 1087 N N . ARG A 1 137 ? -25.456 11.309 33.760 1.00 85.25 137 ARG A N 1
ATOM 1088 C CA . ARG A 1 137 ? -26.838 11.509 33.299 1.00 85.25 137 ARG A CA 1
ATOM 1089 C C . ARG A 1 137 ? -26.923 12.242 31.963 1.00 85.25 137 ARG A C 1
ATOM 1091 O O . ARG A 1 137 ? -27.972 12.141 31.338 1.00 85.25 137 ARG A O 1
ATOM 1098 N N . ASP A 1 138 ? -25.862 12.925 31.554 1.00 90.00 138 ASP A N 1
ATOM 1099 C CA . ASP A 1 138 ? -25.742 13.523 30.231 1.00 90.00 138 ASP A CA 1
ATOM 1100 C C . ASP A 1 138 ? -25.655 12.421 29.162 1.00 90.00 138 ASP A C 1
ATOM 1102 O O . ASP A 1 138 ? -25.024 11.375 29.372 1.00 90.00 138 ASP A O 1
ATOM 1106 N N . ASP A 1 139 ? -26.364 12.616 28.053 1.00 88.44 139 ASP A N 1
ATOM 1107 C CA . ASP A 1 139 ? -26.471 11.600 27.009 1.00 88.44 139 ASP A CA 1
ATOM 1108 C C . ASP A 1 139 ? -25.163 11.469 26.209 1.00 88.44 139 ASP A C 1
ATOM 1110 O O . ASP A 1 139 ? -24.764 10.337 25.908 1.00 88.44 139 ASP A O 1
ATOM 1114 N N . ASP A 1 140 ? -24.427 12.565 25.992 1.00 86.44 140 ASP A N 1
ATOM 1115 C CA . ASP A 1 140 ? -23.137 12.563 25.291 1.00 86.44 140 ASP A CA 1
ATOM 1116 C C . ASP A 1 140 ? -22.076 11.836 26.128 1.00 86.44 140 ASP A C 1
ATOM 1118 O O . ASP A 1 140 ? -21.338 10.976 25.630 1.00 86.44 140 ASP A O 1
ATOM 1122 N N . VAL A 1 141 ? -22.063 12.080 27.445 1.00 87.88 141 VAL A N 1
ATOM 1123 C CA . VAL A 1 141 ? -21.167 11.385 28.388 1.00 87.88 141 VAL A CA 1
ATOM 1124 C C . VAL A 1 141 ? -21.461 9.885 28.421 1.00 87.88 141 VAL A C 1
ATOM 1126 O O . VAL A 1 141 ? -20.540 9.060 28.406 1.00 87.88 141 VAL A O 1
ATOM 1129 N N . ARG A 1 142 ? -22.741 9.493 28.442 1.00 88.75 142 ARG A N 1
ATOM 1130 C CA . ARG A 1 142 ? -23.134 8.076 28.448 1.00 88.75 142 ARG A CA 1
ATOM 1131 C C . ARG A 1 142 ? -22.722 7.377 27.154 1.00 88.75 142 ARG A C 1
ATOM 1133 O O . ARG A 1 142 ? -22.247 6.239 27.205 1.00 88.75 142 ARG A O 1
ATOM 1140 N N . GLN A 1 143 ? -22.876 8.050 26.017 1.00 88.19 143 GLN A N 1
ATOM 1141 C CA . GLN A 1 143 ? -22.474 7.533 24.714 1.00 88.19 143 GLN A CA 1
ATOM 1142 C C . GLN A 1 143 ? -20.951 7.382 24.611 1.00 88.19 143 GLN A C 1
ATOM 1144 O O . GLN A 1 143 ? -20.472 6.303 24.250 1.00 88.19 143 GLN A O 1
ATOM 1149 N N . GLY A 1 144 ? -20.183 8.393 25.030 1.00 88.25 144 GLY A N 1
ATOM 1150 C CA . GLY A 1 144 ? -18.720 8.324 25.087 1.00 88.25 144 GLY A CA 1
ATOM 1151 C C . GLY A 1 144 ? -18.217 7.182 25.978 1.00 88.25 144 GLY A C 1
ATOM 1152 O O . GLY A 1 144 ? -17.369 6.383 25.570 1.00 88.25 144 GLY A O 1
ATOM 1153 N N . MET A 1 145 ? -18.808 7.014 27.168 1.00 89.00 145 MET A N 1
ATOM 1154 C CA . MET A 1 145 ? -18.499 5.891 28.060 1.00 89.00 145 MET A CA 1
ATOM 1155 C C . MET A 1 145 ? -18.835 4.529 27.439 1.00 89.00 145 MET A C 1
ATOM 1157 O O . MET A 1 145 ? -18.080 3.572 27.620 1.00 89.00 145 MET A O 1
ATOM 1161 N N . ALA A 1 146 ? -19.949 4.409 26.710 1.00 88.62 146 ALA A N 1
ATOM 1162 C CA . ALA A 1 146 ? -20.328 3.162 26.051 1.00 88.62 146 ALA A CA 1
ATOM 1163 C C . ALA A 1 146 ? -19.308 2.749 24.976 1.00 88.62 146 ALA A C 1
ATOM 1165 O O . ALA A 1 146 ? -18.924 1.575 24.921 1.00 88.62 146 ALA A O 1
ATOM 1166 N N . VAL A 1 147 ? -18.821 3.707 24.180 1.00 89.12 147 VAL A N 1
ATOM 1167 C CA . VAL A 1 147 ? -17.756 3.484 23.188 1.00 89.12 147 VAL A CA 1
ATOM 1168 C C . VAL A 1 147 ? -16.462 3.056 23.879 1.00 89.12 147 VAL A C 1
ATOM 1170 O O . VAL A 1 147 ? -15.904 2.011 23.536 1.00 89.12 147 VAL A O 1
ATOM 1173 N N . LEU A 1 148 ? -16.028 3.787 24.912 1.00 88.31 148 LEU A N 1
ATOM 1174 C CA . LEU A 1 148 ? -14.816 3.472 25.675 1.00 88.31 148 LEU A CA 1
ATOM 1175 C C . LEU A 1 148 ? -14.873 2.064 26.289 1.00 88.31 148 LEU A C 1
ATOM 1177 O O . LEU A 1 148 ? -13.936 1.276 26.157 1.00 88.31 148 LEU A O 1
ATOM 1181 N N . LEU A 1 149 ? -15.996 1.707 26.918 1.00 91.38 149 LEU A N 1
ATOM 1182 C CA . LEU A 1 149 ? -16.217 0.369 27.469 1.00 91.38 149 LEU A CA 1
ATOM 1183 C C . LEU A 1 149 ? -16.235 -0.708 26.376 1.00 91.38 149 LEU A C 1
ATOM 1185 O O . LEU A 1 149 ? -15.793 -1.835 26.616 1.00 91.38 149 LEU A O 1
ATOM 1189 N N . GLY A 1 150 ? -16.733 -0.383 25.183 1.00 91.19 150 GLY A N 1
ATOM 1190 C CA . GLY A 1 150 ? -16.669 -1.243 24.004 1.00 91.19 150 GLY A CA 1
ATOM 1191 C C . GLY A 1 150 ? -15.228 -1.542 23.588 1.00 91.19 150 GLY A C 1
ATOM 1192 O O . GLY A 1 150 ? -14.861 -2.715 23.460 1.00 91.19 150 GLY A O 1
ATOM 1193 N N . VAL A 1 151 ? -14.399 -0.502 23.467 1.00 90.25 151 VAL A N 1
ATOM 1194 C CA . VAL A 1 151 ? -12.965 -0.619 23.154 1.00 90.25 151 VAL A CA 1
ATOM 1195 C C . VAL A 1 151 ? -12.249 -1.444 24.223 1.00 90.25 151 VAL A C 1
ATOM 1197 O O . VAL A 1 151 ? -11.593 -2.433 23.897 1.00 90.25 151 VAL A O 1
ATOM 1200 N N . LEU A 1 152 ? -12.447 -1.126 25.506 1.00 90.69 152 LEU A N 1
ATOM 1201 C CA . LEU A 1 152 ? -11.833 -1.853 26.623 1.00 90.69 152 LEU A CA 1
ATOM 1202 C C . LEU A 1 152 ? -12.225 -3.336 26.642 1.00 90.69 152 LEU A C 1
ATOM 1204 O O . LEU A 1 152 ? -11.372 -4.206 26.832 1.00 90.69 152 LEU A O 1
ATOM 1208 N N . ARG A 1 153 ? -13.500 -3.661 26.392 1.00 91.38 153 ARG A N 1
ATOM 1209 C CA . ARG A 1 153 ? -13.952 -5.058 26.276 1.00 91.38 153 ARG A CA 1
ATOM 1210 C C . ARG A 1 153 ? -13.295 -5.773 25.104 1.00 91.38 153 ARG A C 1
ATOM 1212 O O . ARG A 1 153 ? -12.960 -6.952 25.228 1.00 91.38 153 ARG A O 1
ATOM 1219 N N . GLN A 1 154 ? -13.121 -5.092 23.976 1.00 86.81 154 GLN A N 1
ATOM 1220 C CA . GLN A 1 154 ? -12.484 -5.672 22.801 1.00 86.81 154 GLN A CA 1
ATOM 1221 C C . GLN A 1 154 ? -10.998 -5.953 23.046 1.00 86.81 154 GLN A C 1
ATOM 1223 O O . GLN A 1 154 ? -10.535 -7.059 22.755 1.00 86.81 154 GLN A O 1
ATOM 1228 N N . VAL A 1 155 ? -10.282 -5.010 23.662 1.00 90.56 155 VAL A N 1
ATOM 1229 C CA . VAL A 1 155 ? -8.882 -5.181 24.079 1.00 90.56 155 VAL A CA 1
ATOM 1230 C C . VAL A 1 155 ? -8.754 -6.336 25.074 1.00 90.56 155 VAL A C 1
ATOM 1232 O O . VAL A 1 155 ? -7.956 -7.245 24.857 1.00 90.56 155 VAL A O 1
ATOM 1235 N N . GLY A 1 156 ? -9.601 -6.379 26.108 1.00 87.94 156 GLY A N 1
ATOM 1236 C CA . GLY A 1 156 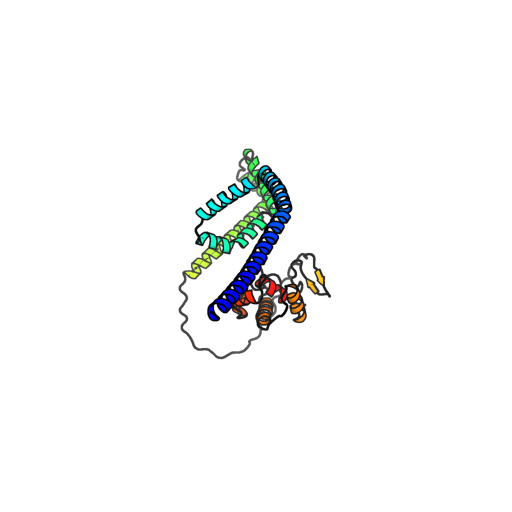? -9.582 -7.445 27.114 1.00 87.94 156 GLY A CA 1
ATOM 1237 C C . GLY A 1 156 ? -9.807 -8.845 26.528 1.00 87.94 156 GLY A C 1
ATOM 1238 O O . GLY A 1 156 ? -9.128 -9.799 26.909 1.00 87.94 156 GLY A O 1
ATOM 1239 N N . ARG A 1 157 ? -10.707 -8.987 25.543 1.00 90.38 157 ARG A N 1
ATOM 1240 C CA . ARG A 1 157 ? -10.881 -10.253 24.803 1.00 90.38 157 ARG A CA 1
ATOM 1241 C C . ARG A 1 157 ? -9.642 -10.616 23.982 1.00 90.38 157 ARG A C 1
ATOM 1243 O O . ARG A 1 157 ? -9.320 -11.798 23.892 1.00 90.38 157 ARG A O 1
ATOM 1250 N N . GLY A 1 158 ? -8.972 -9.631 23.383 1.00 82.19 158 GLY A N 1
ATOM 1251 C CA . GLY A 1 158 ? -7.722 -9.823 22.643 1.00 82.19 158 GLY A CA 1
ATOM 1252 C C . GLY A 1 158 ? -6.600 -10.359 23.533 1.00 82.19 158 GLY A C 1
ATOM 1253 O O . GLY A 1 158 ? -6.021 -11.397 23.222 1.00 82.19 158 GLY A O 1
ATOM 1254 N N . VAL A 1 159 ? -6.375 -9.720 24.684 1.00 87.75 159 VAL A N 1
ATOM 1255 C CA . VAL A 1 159 ? -5.376 -10.147 25.682 1.00 87.75 159 VAL A CA 1
ATOM 1256 C C . VAL A 1 159 ? -5.666 -11.558 26.190 1.00 87.75 159 VAL A C 1
ATOM 1258 O O . VAL A 1 159 ? -4.765 -12.392 26.259 1.00 87.75 159 VAL A O 1
ATOM 1261 N N . LYS A 1 160 ? -6.935 -11.868 26.481 1.00 86.00 160 LYS A N 1
ATOM 1262 C CA . LYS A 1 160 ? -7.325 -13.202 26.948 1.00 86.00 160 LYS A CA 1
ATOM 1263 C C . LYS A 1 160 ? -7.003 -14.299 25.925 1.00 86.00 160 LYS A C 1
ATOM 1265 O O . LYS A 1 160 ? -6.487 -15.338 26.308 1.00 86.00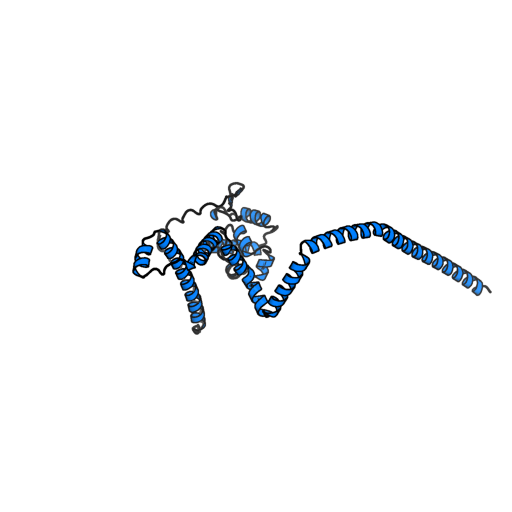 160 LYS A O 1
ATOM 1270 N N . ARG A 1 161 ? -7.231 -14.059 24.628 1.00 82.56 161 ARG A N 1
ATOM 1271 C CA . ARG A 1 161 ? -6.891 -15.025 23.563 1.00 82.56 161 ARG A CA 1
ATOM 1272 C C . ARG A 1 161 ? -5.390 -15.290 23.465 1.00 82.56 161 ARG A C 1
ATOM 1274 O O . ARG A 1 161 ? -5.007 -16.428 23.222 1.00 82.56 161 ARG A O 1
ATOM 1281 N N . LEU A 1 162 ? -4.566 -14.257 23.641 1.00 78.25 162 LEU A N 1
ATOM 1282 C CA . LEU A 1 162 ? -3.107 -14.396 23.654 1.00 78.25 162 LEU A CA 1
ATOM 1283 C C . LEU A 1 162 ? -2.657 -15.237 24.855 1.00 78.25 162 LEU A C 1
ATOM 1285 O O . LEU A 1 162 ? -1.893 -16.182 24.690 1.00 78.25 162 LEU A O 1
ATOM 1289 N N . SER A 1 163 ? -3.220 -14.958 26.034 1.00 77.44 163 SER A N 1
ATOM 1290 C CA . SER A 1 163 ? -2.968 -15.744 27.245 1.00 77.44 163 SER A CA 1
ATOM 1291 C C . SER A 1 163 ? -3.419 -17.205 27.105 1.00 77.44 163 SER A C 1
ATOM 1293 O O . SER A 1 163 ? -2.672 -18.114 27.461 1.00 77.44 163 SER A O 1
ATOM 1295 N N . ASP A 1 164 ? -4.603 -17.454 26.540 1.00 79.44 164 ASP A N 1
ATOM 1296 C CA . ASP A 1 164 ? -5.136 -18.806 26.333 1.00 79.44 164 ASP A CA 1
ATOM 1297 C C . ASP A 1 164 ? -4.309 -19.601 25.300 1.00 79.44 164 ASP A C 1
ATOM 1299 O O . ASP A 1 164 ? -4.118 -20.808 25.463 1.00 79.44 164 ASP A O 1
ATOM 1303 N N . ALA A 1 165 ? -3.791 -18.940 24.256 1.00 70.69 165 ALA A N 1
ATOM 1304 C CA . ALA A 1 165 ? -2.921 -19.556 23.252 1.00 70.69 165 ALA A CA 1
ATOM 1305 C C . ALA A 1 165 ? -1.580 -20.003 23.856 1.00 70.69 165 ALA A C 1
ATOM 1307 O O . ALA A 1 165 ? -1.175 -21.151 23.666 1.00 70.69 165 ALA A O 1
ATOM 1308 N N . GLU A 1 166 ? -0.955 -19.142 24.661 1.00 65.75 166 GLU A N 1
ATOM 1309 C CA . GLU A 1 166 ? 0.300 -19.450 25.353 1.00 65.75 166 GLU A CA 1
ATOM 1310 C C . GLU A 1 166 ? 0.123 -20.591 26.375 1.00 65.75 166 GLU A C 1
ATOM 1312 O O . GLU A 1 166 ? 0.977 -21.467 26.526 1.00 65.75 166 GLU A O 1
ATOM 1317 N N . ASN A 1 167 ? -1.027 -20.640 27.053 1.00 65.94 167 ASN A N 1
ATOM 1318 C CA . ASN A 1 167 ? -1.323 -21.671 28.049 1.00 65.94 167 ASN A CA 1
ATOM 1319 C C . ASN A 1 167 ? -1.663 -23.039 27.416 1.00 65.94 167 ASN A C 1
ATOM 1321 O O . ASN A 1 167 ? -1.479 -24.088 28.038 1.00 65.94 167 ASN A O 1
ATOM 1325 N N . ASN A 1 168 ? -2.143 -23.048 26.169 1.00 59.72 168 ASN A N 1
ATOM 1326 C CA . ASN A 1 168 ? -2.439 -24.264 25.411 1.00 59.72 168 ASN A CA 1
ATOM 1327 C C . ASN A 1 168 ? -1.171 -24.925 24.837 1.00 59.72 168 ASN A C 1
ATOM 1329 O O . ASN A 1 168 ? -1.108 -26.150 24.758 1.00 59.72 168 ASN A O 1
ATOM 1333 N N . GLU A 1 169 ? -0.139 -24.148 24.496 1.00 57.84 169 GLU A N 1
ATOM 1334 C CA . GLU A 1 169 ? 1.163 -24.682 24.062 1.00 57.84 169 GLU A CA 1
ATOM 1335 C C . GLU A 1 169 ? 1.969 -25.313 25.209 1.00 57.84 169 GLU A C 1
ATOM 1337 O O . GLU A 1 169 ? 2.734 -26.250 24.984 1.00 57.84 169 GLU A O 1
ATOM 1342 N N . ARG A 1 170 ? 1.754 -24.869 26.456 1.00 56.97 170 ARG A N 1
ATOM 1343 C CA . ARG A 1 170 ? 2.407 -25.428 27.656 1.00 56.97 170 ARG A CA 1
ATOM 1344 C C . ARG A 1 170 ? 1.763 -26.723 28.180 1.00 56.97 170 ARG A C 1
ATOM 1346 O O . ARG A 1 170 ? 2.313 -27.349 29.087 1.00 56.97 170 ARG A O 1
ATOM 1353 N N . ARG A 1 171 ? 0.612 -27.156 27.646 1.00 50.69 171 ARG A N 1
ATOM 1354 C CA . ARG A 1 171 ? 0.003 -28.453 27.998 1.00 50.69 171 ARG A CA 1
ATOM 1355 C C . ARG A 1 171 ? 0.639 -29.578 27.167 1.00 50.69 171 ARG A C 1
ATOM 1357 O O . ARG A 1 171 ? 0.583 -29.515 25.939 1.00 50.69 171 ARG A O 1
ATOM 1364 N N . PRO A 1 172 ? 1.182 -30.649 27.780 1.00 44.69 172 PRO A N 1
ATOM 1365 C CA . PRO A 1 172 ? 1.676 -31.787 27.014 1.00 44.69 172 PRO A CA 1
ATOM 1366 C C . PRO A 1 172 ? 0.508 -32.438 26.262 1.00 44.69 172 PRO A C 1
ATOM 1368 O O . PRO A 1 172 ? -0.506 -32.807 26.861 1.00 44.69 172 PRO A O 1
ATOM 1371 N N . LYS A 1 173 ? 0.638 -32.570 24.935 1.00 49.81 173 LYS A N 1
ATOM 1372 C CA . LYS A 1 173 ? -0.319 -33.326 24.115 1.00 49.81 173 LYS A CA 1
ATOM 1373 C C . LYS A 1 173 ? -0.405 -34.755 24.670 1.00 49.81 173 LYS A C 1
ATOM 1375 O O . LYS A 1 173 ? 0.641 -35.389 24.802 1.00 49.81 173 LYS A O 1
ATOM 1380 N N . PRO A 1 174 ? -1.600 -35.301 24.962 1.00 45.66 174 PRO A N 1
ATOM 1381 C CA . PRO A 1 174 ? -1.708 -36.706 25.317 1.00 45.66 174 PRO A CA 1
ATOM 1382 C C . PRO A 1 174 ? -1.251 -37.540 24.120 1.00 45.66 174 PRO A C 1
ATOM 1384 O O . PRO A 1 174 ? -1.787 -37.415 23.015 1.00 45.66 174 PRO A O 1
ATOM 1387 N N . THR A 1 175 ? -0.230 -38.366 24.337 1.00 44.31 175 THR A N 1
ATOM 1388 C CA . THR A 1 175 ? 0.308 -39.308 23.358 1.00 44.31 175 THR A CA 1
ATOM 1389 C C . THR A 1 175 ? -0.804 -40.272 22.963 1.00 44.31 175 THR A C 1
ATOM 1391 O O . THR A 1 175 ? -1.144 -41.199 23.697 1.00 44.31 175 THR A O 1
ATOM 1394 N N . ARG A 1 176 ? -1.442 -40.025 21.818 1.00 44.38 176 ARG A N 1
ATOM 1395 C CA . ARG A 1 176 ? -2.511 -40.882 21.313 1.00 44.38 176 ARG A CA 1
ATOM 1396 C C . ARG A 1 176 ? -1.865 -42.117 20.693 1.00 44.38 176 ARG A C 1
ATOM 1398 O O . ARG A 1 176 ? -1.450 -42.086 19.539 1.00 44.38 176 ARG A O 1
ATOM 1405 N N . ALA A 1 177 ? -1.758 -43.185 21.481 1.00 44.88 177 ALA A N 1
ATOM 1406 C CA . ALA A 1 177 ? -1.464 -44.515 20.969 1.00 44.88 177 ALA A CA 1
ATOM 1407 C C . ALA A 1 177 ? -2.482 -44.865 19.870 1.00 44.88 177 ALA A C 1
ATOM 1409 O O . ALA A 1 177 ? -3.695 -44.701 20.034 1.00 44.88 177 ALA A O 1
ATOM 1410 N N . SER A 1 178 ? -1.958 -45.293 18.730 1.00 43.16 178 SER A N 1
ATOM 1411 C CA . SER A 1 178 ? -2.684 -45.753 17.553 1.00 43.16 178 SER A CA 1
ATOM 1412 C C . SER A 1 178 ? -3.596 -46.932 17.902 1.00 43.16 178 SER A C 1
ATOM 1414 O O . SER A 1 178 ? -3.126 -48.042 18.135 1.00 43.16 178 SER A O 1
ATOM 1416 N N . ALA A 1 179 ? -4.905 -46.683 17.926 1.00 41.75 179 ALA A N 1
ATOM 1417 C CA . ALA A 1 179 ? -5.938 -47.716 17.940 1.00 41.75 179 ALA A CA 1
ATOM 1418 C C . ALA A 1 179 ? -6.398 -48.002 16.495 1.00 41.75 179 ALA A C 1
ATOM 1420 O O . ALA A 1 179 ? -6.445 -47.067 15.689 1.00 41.75 179 ALA A O 1
ATOM 1421 N N . PRO A 1 180 ? -6.732 -49.258 16.145 1.00 42.88 180 PRO A N 1
ATOM 1422 C CA . PRO A 1 180 ? -7.035 -49.636 14.772 1.00 42.88 180 PRO A CA 1
ATOM 1423 C C . PRO A 1 180 ? -8.406 -49.108 14.329 1.00 42.88 180 PRO A C 1
ATOM 1425 O O . PRO A 1 180 ? -9.324 -48.930 15.135 1.00 42.88 180 PRO A O 1
ATOM 1428 N N . ALA A 1 181 ? -8.518 -48.857 13.025 1.00 38.94 181 ALA A N 1
ATOM 1429 C CA . ALA A 1 181 ? -9.711 -48.349 12.361 1.00 38.94 181 ALA A CA 1
ATOM 1430 C C . ALA A 1 181 ? -10.936 -49.245 12.618 1.00 38.94 181 ALA A C 1
ATOM 1432 O O . ALA A 1 181 ? -10.896 -50.455 12.397 1.00 38.94 181 ALA A O 1
ATOM 1433 N N . ARG A 1 182 ? -12.040 -48.637 13.067 1.00 38.28 182 ARG A N 1
ATOM 1434 C CA . ARG A 1 182 ? -13.369 -49.268 13.105 1.00 38.28 182 ARG A CA 1
ATOM 1435 C C . ARG A 1 182 ? -14.090 -49.052 11.767 1.00 38.28 182 ARG A C 1
ATOM 1437 O O . ARG A 1 182 ? -13.878 -48.005 11.152 1.00 38.28 182 ARG A O 1
ATOM 1444 N N . PRO A 1 183 ? -14.937 -49.999 11.323 1.00 42.03 183 PRO A N 1
ATOM 1445 C CA . PRO A 1 183 ? -15.633 -49.894 10.050 1.00 42.03 183 PRO A CA 1
ATOM 1446 C C . PRO A 1 183 ? -16.765 -48.864 10.121 1.00 42.03 183 PRO A C 1
ATOM 1448 O O . PRO A 1 183 ? -17.304 -48.574 11.191 1.00 42.03 183 PRO A O 1
ATOM 1451 N N . ALA A 1 184 ? -17.088 -48.311 8.952 1.00 45.50 184 ALA A N 1
ATOM 1452 C CA . ALA A 1 184 ? -18.114 -47.303 8.735 1.00 45.50 184 ALA A CA 1
ATOM 1453 C C . ALA A 1 184 ? -19.472 -47.732 9.316 1.00 45.50 184 ALA A C 1
ATOM 1455 O O . ALA A 1 184 ? -20.024 -48.758 8.924 1.00 45.50 184 ALA A O 1
ATOM 1456 N N . ALA A 1 185 ? -20.009 -46.920 10.227 1.00 36.28 185 ALA A N 1
ATOM 1457 C CA . ALA A 1 185 ? -21.356 -47.055 10.763 1.00 36.28 185 ALA A CA 1
ATOM 1458 C C . ALA A 1 185 ? -22.166 -45.793 10.426 1.00 36.28 185 ALA A C 1
ATOM 1460 O O . ALA A 1 185 ? -21.925 -44.718 10.966 1.00 36.28 185 ALA A O 1
ATOM 1461 N N . GLU A 1 186 ? -23.072 -45.978 9.468 1.00 34.25 186 GLU A N 1
ATOM 1462 C CA . GLU A 1 186 ? -24.473 -45.545 9.467 1.00 34.25 186 GLU A CA 1
ATOM 1463 C C . GLU A 1 186 ? -24.806 -44.074 9.786 1.00 34.25 186 GLU A C 1
ATOM 1465 O O . GLU A 1 186 ? -24.758 -43.593 10.919 1.00 34.25 186 GLU A O 1
ATOM 1470 N N . VAL A 1 187 ? -25.240 -43.378 8.730 1.00 41.50 187 VAL A N 1
ATOM 1471 C CA . VAL A 1 187 ? -25.830 -42.037 8.752 1.00 41.50 187 VAL A CA 1
ATOM 1472 C C . VAL A 1 187 ? -27.090 -42.056 9.616 1.00 41.50 187 VAL A C 1
ATOM 1474 O O . VAL A 1 187 ? -28.130 -42.576 9.217 1.00 41.50 187 VAL A O 1
ATOM 1477 N N . ARG A 1 188 ? -27.009 -41.462 10.808 1.00 35.91 188 ARG A N 1
ATOM 1478 C CA . ARG A 1 188 ? -28.162 -41.255 11.686 1.00 35.91 188 ARG A CA 1
ATOM 1479 C C . ARG A 1 188 ? -28.734 -39.851 11.477 1.00 35.91 188 ARG A C 1
ATOM 1481 O O . ARG A 1 188 ? -27.999 -38.868 11.438 1.00 35.91 188 ARG A O 1
ATOM 1488 N N . ALA A 1 189 ? -30.056 -39.804 11.324 1.00 36.97 189 ALA A N 1
ATOM 1489 C CA . ALA A 1 189 ? -30.868 -38.645 10.969 1.00 36.97 189 ALA A CA 1
ATOM 1490 C C . ALA A 1 189 ? -30.623 -37.384 11.825 1.00 36.97 189 ALA A C 1
ATOM 1492 O O . ALA A 1 189 ? -30.461 -37.453 13.045 1.00 36.97 189 ALA A O 1
ATOM 1493 N N . ALA A 1 190 ? -30.660 -36.231 11.150 1.00 34.97 190 ALA A N 1
ATOM 1494 C CA . ALA A 1 190 ? -30.536 -34.891 11.717 1.00 34.97 190 ALA A CA 1
ATOM 1495 C C . ALA A 1 190 ? -31.698 -34.538 12.672 1.00 34.97 190 ALA A C 1
ATOM 1497 O O . ALA A 1 190 ? -32.852 -34.855 12.366 1.00 34.97 190 ALA A O 1
ATOM 1498 N N . PRO A 1 191 ? -31.448 -33.837 13.798 1.00 35.00 191 PRO A N 1
ATOM 1499 C CA . PRO A 1 191 ? -32.517 -33.235 14.578 1.00 35.00 191 PRO A CA 1
ATOM 1500 C C . PRO A 1 191 ? -32.998 -31.919 13.946 1.00 35.00 191 PRO A C 1
ATOM 1502 O O . PRO A 1 191 ? -32.257 -31.198 13.280 1.00 35.00 191 PRO A O 1
ATOM 1505 N N . LYS A 1 192 ? -34.288 -31.663 14.170 1.00 37.34 192 LYS A N 1
ATOM 1506 C CA . LYS A 1 192 ? -35.126 -30.607 13.598 1.00 37.34 192 LYS A CA 1
ATOM 1507 C C . LYS A 1 192 ? -34.664 -29.182 13.935 1.00 37.34 192 LYS A C 1
ATOM 1509 O O . LYS A 1 192 ? -34.233 -28.906 15.050 1.00 37.34 192 LYS A O 1
ATOM 1514 N N . SER A 1 193 ? -34.863 -28.317 12.941 1.00 43.25 193 SER A N 1
ATOM 1515 C CA . SER A 1 193 ? -35.104 -26.869 12.953 1.00 43.25 193 SER A CA 1
ATOM 1516 C C . SER A 1 193 ? -34.929 -26.129 14.285 1.00 43.25 193 SER A C 1
ATOM 1518 O O . SER A 1 193 ? -35.805 -26.164 15.146 1.00 43.25 193 SER A O 1
ATOM 1520 N N . ALA A 1 194 ? -33.853 -25.348 14.378 1.00 38.66 194 ALA A N 1
ATOM 1521 C CA . ALA A 1 194 ? -33.840 -24.113 15.151 1.00 38.66 194 ALA A CA 1
ATOM 1522 C C . ALA A 1 194 ? -33.808 -22.955 14.148 1.00 38.66 194 ALA A C 1
ATOM 1524 O O . ALA A 1 194 ? -32.849 -22.794 13.391 1.00 38.66 194 ALA A O 1
ATOM 1525 N N . GLU A 1 195 ? -34.908 -22.214 14.108 1.00 46.12 195 GLU A N 1
ATOM 1526 C CA . GLU A 1 195 ? -35.129 -21.032 13.284 1.00 46.12 195 GLU A CA 1
ATOM 1527 C C . GLU A 1 195 ? -33.997 -20.017 13.506 1.00 46.12 195 GLU A C 1
ATOM 1529 O O . GLU A 1 195 ? -33.809 -19.503 14.611 1.00 46.12 195 GLU A O 1
ATOM 1534 N N . ARG A 1 196 ? -33.176 -19.775 12.476 1.00 39.69 196 ARG A N 1
ATOM 1535 C CA . ARG A 1 196 ? -32.156 -18.721 12.511 1.00 39.69 196 ARG A CA 1
ATOM 1536 C C . ARG A 1 196 ? -32.839 -17.388 12.220 1.00 39.69 196 ARG A C 1
ATOM 1538 O O . ARG A 1 196 ? -33.497 -17.244 11.195 1.00 39.69 196 ARG A O 1
ATOM 1545 N N . ALA A 1 197 ? -32.656 -16.439 13.134 1.00 39.84 197 ALA A N 1
ATOM 1546 C CA . ALA A 1 197 ? -33.103 -15.055 13.013 1.00 39.84 197 ALA A CA 1
ATOM 1547 C C . ALA A 1 197 ? -32.670 -14.418 11.673 1.00 39.84 197 ALA A C 1
ATOM 1549 O O . ALA A 1 197 ? -31.615 -14.786 11.142 1.00 39.84 197 A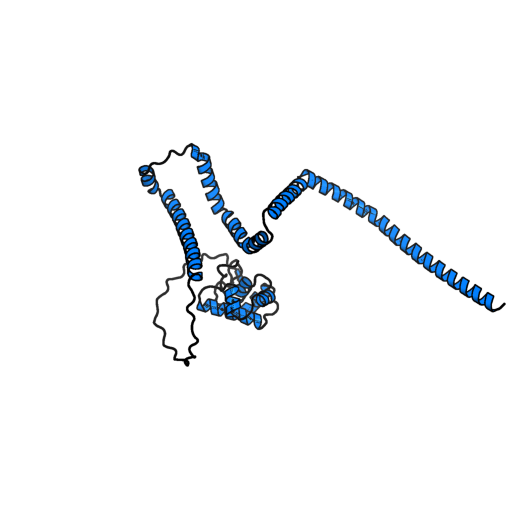LA A O 1
ATOM 1550 N N . PRO A 1 198 ? -33.446 -13.457 11.134 1.00 41.69 198 PRO A N 1
ATOM 1551 C CA . PRO A 1 198 ? -33.137 -12.826 9.859 1.00 41.69 198 PRO A CA 1
ATOM 1552 C C . PRO A 1 198 ? -31.794 -12.098 9.936 1.00 41.69 198 PRO A C 1
ATOM 1554 O O . PRO A 1 198 ? -31.532 -11.317 10.852 1.00 41.69 198 PRO A O 1
ATOM 1557 N N . VAL A 1 199 ? -30.938 -12.377 8.953 1.00 47.00 199 VAL A N 1
ATOM 1558 C CA . VAL A 1 199 ? -29.711 -11.619 8.698 1.00 47.00 199 VAL A CA 1
ATOM 1559 C C . VAL A 1 199 ? -30.115 -10.148 8.501 1.00 47.00 199 VAL A C 1
ATOM 1561 O O . VAL A 1 199 ? -31.040 -9.892 7.726 1.00 47.00 199 VAL A O 1
ATOM 1564 N N . PRO A 1 200 ? -29.498 -9.178 9.203 1.00 41.12 200 PRO A N 1
ATOM 1565 C CA . PRO A 1 200 ? -29.835 -7.769 9.023 1.00 41.12 200 PRO A CA 1
ATOM 1566 C C . PRO A 1 200 ? -29.561 -7.339 7.572 1.00 41.12 200 PRO A C 1
ATOM 1568 O O . PRO A 1 200 ? -28.631 -7.868 6.955 1.00 41.12 200 PRO A O 1
ATOM 1571 N N . PRO A 1 201 ? -30.337 -6.392 7.011 1.00 39.78 201 PRO A N 1
ATOM 1572 C CA . PRO A 1 201 ? -30.131 -5.940 5.645 1.00 39.78 201 PRO A CA 1
ATOM 1573 C C . PRO A 1 201 ? -28.743 -5.310 5.537 1.00 39.78 201 PRO A C 1
ATOM 1575 O O . PRO A 1 201 ? -28.436 -4.310 6.186 1.00 39.78 201 PRO A O 1
ATOM 1578 N N . VAL A 1 202 ? -27.891 -5.933 4.725 1.00 47.38 202 VAL A N 1
ATOM 1579 C CA . VAL A 1 202 ? -26.610 -5.366 4.317 1.00 47.38 202 VAL A CA 1
ATOM 1580 C C . VAL A 1 202 ? -26.931 -4.071 3.576 1.00 47.38 202 VAL A C 1
ATOM 1582 O O . VAL A 1 202 ? -27.576 -4.094 2.529 1.00 47.38 202 VAL A O 1
ATOM 1585 N N . VAL A 1 203 ? -26.542 -2.935 4.153 1.00 36.91 203 VAL A N 1
ATOM 1586 C CA . VAL A 1 203 ? -26.665 -1.622 3.511 1.00 36.91 203 VAL A CA 1
ATOM 1587 C C . VAL A 1 203 ? -25.902 -1.691 2.190 1.00 36.91 203 VAL A C 1
ATOM 1589 O O . VAL A 1 203 ? -24.705 -1.975 2.182 1.00 36.91 203 VAL A O 1
ATOM 1592 N N . ALA A 1 204 ? -26.618 -1.518 1.079 1.00 35.16 204 ALA A N 1
ATOM 1593 C CA . ALA A 1 204 ? -26.111 -1.810 -0.253 1.00 35.16 204 ALA A CA 1
ATOM 1594 C C . ALA A 1 204 ? -24.965 -0.855 -0.643 1.00 35.16 204 ALA A C 1
ATOM 1596 O O . ALA A 1 204 ? -25.204 0.348 -0.795 1.00 35.16 204 ALA A O 1
ATOM 1597 N N . PRO A 1 205 ? -23.733 -1.346 -0.874 1.00 40.34 205 PRO A N 1
ATOM 1598 C CA . PRO A 1 205 ? -22.791 -0.609 -1.700 1.00 40.34 205 PRO A CA 1
ATOM 1599 C C . PRO A 1 205 ? -23.344 -0.549 -3.134 1.00 40.34 205 PRO A C 1
ATOM 1601 O O . PRO A 1 205 ? -24.031 -1.476 -3.572 1.00 40.34 205 PRO A O 1
ATOM 1604 N N . ARG A 1 206 ? -23.069 0.543 -3.863 1.00 39.53 206 ARG A N 1
ATOM 1605 C CA . ARG A 1 206 ? -23.516 0.758 -5.256 1.00 39.53 206 ARG A CA 1
ATOM 1606 C C . ARG A 1 206 ? -23.296 -0.516 -6.083 1.00 39.53 206 ARG A C 1
ATOM 1608 O O . ARG A 1 206 ? -22.160 -0.874 -6.371 1.00 39.53 206 ARG A O 1
ATOM 1615 N N . THR A 1 207 ? -24.387 -1.214 -6.388 1.00 49.81 207 THR A N 1
ATOM 1616 C CA . THR A 1 207 ? -24.375 -2.532 -7.028 1.00 49.81 207 THR A CA 1
ATOM 1617 C C . THR A 1 207 ? -24.263 -2.345 -8.535 1.00 49.81 207 THR A C 1
ATOM 1619 O O . THR A 1 207 ? -25.081 -1.639 -9.126 1.00 49.81 207 THR A O 1
ATOM 1622 N N . MET A 1 208 ? -23.262 -2.962 -9.158 1.00 57.59 208 MET A N 1
ATOM 1623 C CA . MET A 1 208 ? -23.190 -3.061 -10.617 1.00 57.59 208 MET A CA 1
ATOM 1624 C C . MET A 1 208 ? -24.000 -4.288 -11.046 1.00 57.59 208 MET A C 1
ATOM 1626 O O . MET A 1 208 ? -23.792 -5.377 -10.513 1.00 57.59 208 MET A O 1
ATOM 1630 N N . GLN A 1 209 ? -24.938 -4.114 -11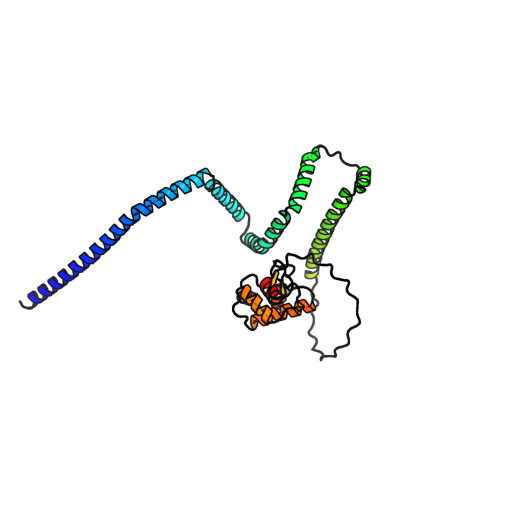.977 1.00 61.53 209 GLN A N 1
ATOM 1631 C CA . GLN A 1 209 ? -25.653 -5.223 -12.612 1.00 61.53 209 GLN A CA 1
ATOM 1632 C C . GLN A 1 209 ? -25.147 -5.384 -14.041 1.00 61.53 209 GLN A C 1
ATOM 1634 O O . GLN A 1 209 ? -25.159 -4.423 -14.809 1.00 61.53 209 GLN A O 1
ATOM 1639 N N . ILE A 1 210 ? -24.715 -6.593 -14.386 1.00 61.84 210 ILE A N 1
ATOM 1640 C CA . ILE A 1 210 ? -24.325 -6.974 -15.746 1.00 61.84 210 ILE A CA 1
ATOM 1641 C C . ILE A 1 210 ? -25.118 -8.240 -16.072 1.00 61.84 210 ILE A C 1
ATOM 1643 O O . ILE A 1 210 ? -25.060 -9.206 -15.316 1.00 61.84 210 ILE A O 1
ATOM 1647 N N . ASP A 1 211 ? -25.927 -8.201 -17.133 1.00 62.81 211 ASP A N 1
ATOM 1648 C CA . ASP A 1 211 ? -26.753 -9.326 -17.607 1.00 62.81 211 ASP A CA 1
ATOM 1649 C C . ASP A 1 211 ? -27.626 -10.002 -16.525 1.00 62.81 211 ASP A C 1
ATOM 1651 O O . ASP A 1 211 ? -27.807 -11.217 -16.503 1.00 62.81 211 ASP A O 1
ATOM 1655 N N . GLY A 1 212 ? -28.186 -9.209 -15.602 1.00 69.50 212 GLY A N 1
ATOM 1656 C CA . GLY A 1 212 ? -29.062 -9.699 -14.526 1.00 69.50 212 GLY A CA 1
ATOM 1657 C C . GLY A 1 212 ? -28.332 -10.282 -13.310 1.00 69.50 212 GLY A C 1
ATOM 1658 O O . GLY A 1 212 ? -28.988 -10.662 -12.341 1.00 69.50 212 GLY A O 1
ATOM 1659 N N . VAL A 1 213 ? -26.995 -10.297 -13.324 1.00 75.88 213 VAL A N 1
ATOM 1660 C CA . VAL A 1 213 ? -26.151 -10.715 -12.200 1.00 75.88 213 VAL A CA 1
ATOM 1661 C C . VAL A 1 213 ? -25.681 -9.485 -11.425 1.00 75.88 213 VAL A C 1
ATOM 1663 O O . VAL A 1 213 ? -25.129 -8.541 -11.995 1.00 75.88 213 VAL A O 1
ATOM 1666 N N . ALA A 1 214 ? -25.920 -9.486 -10.114 1.00 78.81 214 ALA A N 1
ATOM 1667 C CA . ALA A 1 214 ? -25.573 -8.379 -9.230 1.00 78.81 214 ALA A CA 1
ATOM 1668 C C . ALA A 1 214 ? -24.197 -8.581 -8.580 1.00 78.81 214 ALA A C 1
ATOM 1670 O O . ALA A 1 214 ? -23.926 -9.628 -7.989 1.00 78.81 214 ALA A O 1
ATOM 1671 N N . PHE A 1 215 ? -23.363 -7.542 -8.626 1.00 81.25 215 PHE A N 1
ATOM 1672 C CA . PHE A 1 215 ? -22.049 -7.500 -7.990 1.00 81.25 215 PHE A CA 1
ATOM 1673 C C . PHE A 1 215 ? -21.958 -6.352 -6.986 1.00 81.25 215 PHE A C 1
ATOM 1675 O O . PHE A 1 215 ? -22.519 -5.272 -7.198 1.00 81.25 215 PHE A O 1
ATOM 1682 N N . ASP A 1 216 ? -21.229 -6.573 -5.896 1.00 80.56 216 ASP A N 1
ATOM 1683 C CA . ASP A 1 216 ? -20.902 -5.523 -4.937 1.00 80.56 216 ASP A CA 1
ATOM 1684 C C . ASP A 1 216 ? -19.869 -4.528 -5.508 1.00 80.56 216 ASP A C 1
ATOM 1686 O O . ASP A 1 216 ? -19.280 -4.733 -6.573 1.00 80.56 216 ASP A O 1
ATOM 1690 N N . SER A 1 217 ? -19.611 -3.434 -4.784 1.00 72.88 217 SER A N 1
ATOM 1691 C CA . SER A 1 217 ? -18.643 -2.409 -5.207 1.00 72.88 217 SER A CA 1
ATOM 1692 C C . SER A 1 217 ? -17.196 -2.906 -5.302 1.00 72.88 217 SER A C 1
ATOM 1694 O O . SER A 1 217 ? -16.336 -2.181 -5.794 1.00 72.88 217 SER A O 1
ATOM 1696 N N . ASN A 1 218 ? -16.905 -4.102 -4.789 1.00 71.44 218 ASN A N 1
ATOM 1697 C CA . ASN A 1 218 ? -15.592 -4.734 -4.820 1.00 71.44 218 ASN A CA 1
ATOM 1698 C C . ASN A 1 218 ? -15.522 -5.862 -5.871 1.00 71.44 218 ASN A C 1
ATOM 1700 O O . ASN A 1 218 ? -14.523 -6.583 -5.915 1.00 71.44 218 ASN A O 1
ATOM 1704 N N . GLY A 1 219 ? -16.562 -6.024 -6.699 1.00 79.25 219 GLY A N 1
ATOM 1705 C CA . GLY A 1 219 ? -16.637 -7.032 -7.754 1.00 79.25 219 GLY A CA 1
ATOM 1706 C C . GLY A 1 219 ? -16.949 -8.451 -7.266 1.00 79.25 219 GLY A C 1
ATOM 1707 O O . GLY A 1 219 ? -16.715 -9.402 -8.006 1.00 79.25 219 GLY A O 1
ATOM 1708 N N . PHE A 1 220 ? -17.447 -8.631 -6.039 1.00 85.38 220 PHE A N 1
ATOM 1709 C CA . PHE A 1 220 ? -17.916 -9.930 -5.546 1.00 85.38 220 PHE A CA 1
ATOM 1710 C C . PHE A 1 220 ? -19.386 -10.139 -5.893 1.00 85.38 220 PHE A C 1
ATOM 1712 O O . PHE A 1 220 ? -20.180 -9.201 -5.905 1.00 85.38 220 PHE A O 1
ATOM 1719 N N . LEU A 1 221 ? -19.754 -11.393 -6.143 1.00 86.00 221 LEU A N 1
ATOM 1720 C CA . LEU A 1 221 ? -21.128 -11.774 -6.442 1.00 86.00 221 LEU A CA 1
ATOM 1721 C C . LEU A 1 221 ? -22.042 -11.473 -5.242 1.00 86.00 221 LEU A C 1
ATOM 1723 O O . LEU A 1 221 ? -21.780 -11.942 -4.132 1.00 86.00 221 LEU A O 1
ATOM 1727 N N . ALA A 1 222 ? -23.105 -10.696 -5.462 1.00 81.69 222 ALA A N 1
ATOM 1728 C CA . ALA A 1 222 ? -24.020 -10.276 -4.400 1.00 81.69 222 ALA A CA 1
ATOM 1729 C C . ALA A 1 222 ? -24.907 -11.429 -3.903 1.00 81.69 222 ALA A C 1
ATOM 1731 O O . ALA A 1 222 ? -25.197 -11.511 -2.710 1.00 81.69 222 ALA A O 1
ATOM 1732 N N . ASP A 1 223 ? -25.301 -12.336 -4.802 1.00 82.12 223 ASP A N 1
ATOM 1733 C CA . ASP A 1 223 ? -26.034 -13.559 -4.469 1.00 82.12 223 ASP A CA 1
ATOM 1734 C C . ASP A 1 223 ? -25.213 -14.806 -4.846 1.00 82.12 223 ASP A C 1
ATOM 1736 O O . ASP A 1 223 ? -25.139 -15.166 -6.025 1.00 82.12 223 ASP A O 1
ATOM 1740 N N . PRO A 1 224 ? -24.629 -15.519 -3.863 1.00 82.69 224 PRO A N 1
ATOM 1741 C CA . PRO A 1 224 ? -23.873 -16.745 -4.108 1.00 82.69 224 PRO A CA 1
ATOM 1742 C C . PRO A 1 224 ? -24.658 -17.852 -4.827 1.00 82.69 224 PRO A C 1
ATOM 1744 O O . PRO A 1 224 ? -24.032 -18.755 -5.392 1.00 82.69 224 PRO A O 1
ATOM 1747 N N . ASN A 1 225 ? -25.997 -17.819 -4.817 1.00 83.19 225 ASN A N 1
ATOM 1748 C CA . ASN A 1 225 ? -26.841 -18.811 -5.493 1.00 83.19 225 ASN A CA 1
ATOM 1749 C C . ASN A 1 225 ? -26.899 -18.622 -7.014 1.00 83.19 225 ASN A C 1
ATOM 1751 O O . ASN A 1 225 ? -27.230 -19.566 -7.722 1.00 83.19 225 ASN A O 1
ATOM 1755 N N . GLN A 1 226 ? -26.543 -17.438 -7.518 1.00 83.25 226 GLN A N 1
ATOM 1756 C CA . GLN A 1 226 ? -26.490 -17.144 -8.957 1.00 83.25 226 GLN A CA 1
ATOM 1757 C C . GLN A 1 226 ? -25.196 -17.631 -9.618 1.00 83.25 226 GLN A C 1
ATOM 1759 O O . GLN A 1 226 ? -25.001 -17.464 -10.819 1.00 83.25 226 GLN A O 1
ATOM 1764 N N . TRP A 1 227 ? -24.283 -18.211 -8.839 1.00 90.94 227 TRP A N 1
ATOM 1765 C CA . TRP A 1 227 ? -23.017 -18.693 -9.360 1.00 90.94 227 TRP A CA 1
ATOM 1766 C C . TRP A 1 227 ? -23.209 -19.916 -10.254 1.00 90.94 227 TRP A C 1
ATOM 1768 O O . TRP A 1 227 ? -23.803 -20.917 -9.844 1.00 90.94 227 TRP A O 1
ATOM 1778 N N . THR A 1 228 ? -22.609 -19.855 -11.437 1.00 87.94 228 THR A N 1
ATOM 1779 C CA . THR A 1 228 ? -22.472 -20.981 -12.359 1.00 87.94 228 THR A CA 1
ATOM 1780 C C . THR A 1 228 ? -21.014 -21.116 -12.813 1.00 87.94 228 THR A C 1
ATOM 1782 O O . THR A 1 228 ? -20.250 -20.146 -12.727 1.00 87.94 228 THR A O 1
ATOM 1785 N N . PRO A 1 229 ? -20.588 -22.291 -13.307 1.00 88.31 229 PRO A N 1
ATOM 1786 C CA . PRO A 1 229 ? -19.246 -22.467 -13.869 1.00 88.31 229 PRO A CA 1
ATOM 1787 C C . PRO A 1 229 ? -18.936 -21.502 -15.027 1.00 88.31 229 PRO A C 1
ATOM 1789 O O . PRO A 1 229 ? -17.806 -21.030 -15.173 1.00 88.31 229 PRO A O 1
ATOM 1792 N N . GLU A 1 230 ? -19.941 -21.156 -15.829 1.00 85.62 230 GLU A N 1
ATOM 1793 C CA . GLU A 1 230 ? -19.814 -20.193 -16.925 1.00 85.62 230 GLU A CA 1
ATOM 1794 C C . GLU A 1 230 ? -19.539 -18.787 -16.379 1.00 85.62 230 GLU A C 1
ATOM 1796 O O . GLU A 1 230 ? -18.626 -18.104 -16.848 1.00 85.62 230 GLU A O 1
ATOM 1801 N N . LEU A 1 231 ? -20.259 -18.387 -15.323 1.00 86.94 231 LEU A N 1
ATOM 1802 C CA . LEU A 1 231 ? -20.038 -17.114 -14.641 1.00 86.94 231 LEU A CA 1
ATOM 1803 C C . LEU A 1 231 ? -18.648 -17.058 -13.993 1.00 86.94 231 LEU A C 1
ATOM 1805 O O . LEU A 1 231 ? -17.962 -16.045 -14.097 1.00 86.94 231 LEU A O 1
ATOM 1809 N N . ALA A 1 232 ? -18.200 -18.154 -13.375 1.00 88.44 232 ALA A N 1
ATOM 1810 C CA . ALA A 1 232 ? -16.854 -18.255 -12.813 1.00 88.44 232 ALA A CA 1
ATOM 1811 C C . ALA A 1 232 ? -15.776 -18.021 -13.884 1.00 88.44 232 ALA A C 1
ATOM 1813 O O . ALA A 1 232 ? -14.801 -17.313 -13.642 1.00 88.44 232 ALA A O 1
ATOM 1814 N N . THR A 1 233 ? -15.977 -18.565 -15.086 1.00 88.31 233 THR A N 1
ATOM 1815 C CA . THR A 1 233 ? -15.057 -18.390 -16.218 1.00 88.31 233 THR A CA 1
ATOM 1816 C C . THR A 1 233 ? -15.041 -16.941 -16.711 1.00 88.31 233 THR A C 1
ATOM 1818 O O . THR A 1 233 ? -13.968 -16.385 -16.951 1.00 88.31 233 THR A O 1
ATOM 1821 N N . ALA A 1 234 ? -16.207 -16.293 -16.792 1.00 84.94 234 ALA A N 1
ATOM 1822 C CA . ALA A 1 234 ? -16.307 -14.877 -17.145 1.00 84.94 234 ALA A CA 1
ATOM 1823 C C . ALA A 1 234 ? -15.608 -13.970 -16.112 1.00 84.94 234 ALA A C 1
ATOM 1825 O O . ALA A 1 234 ? -14.833 -13.089 -16.487 1.00 84.94 234 ALA A O 1
ATOM 1826 N N . ILE A 1 235 ? -15.812 -14.230 -14.813 1.00 87.38 235 ILE A N 1
ATOM 1827 C CA . ILE A 1 235 ? -15.135 -13.509 -13.721 1.00 87.38 235 ILE A CA 1
ATOM 1828 C C . ILE A 1 235 ? -13.619 -13.741 -13.781 1.00 87.38 235 ILE A C 1
ATOM 1830 O O . ILE A 1 235 ? -12.844 -12.798 -13.650 1.00 87.38 235 ILE A O 1
ATOM 1834 N N . ALA A 1 236 ? -13.176 -14.977 -14.019 1.00 87.06 236 ALA A N 1
ATOM 1835 C CA . ALA A 1 236 ? -11.757 -15.306 -14.130 1.00 87.06 236 ALA A CA 1
ATOM 1836 C C . ALA A 1 236 ? -11.083 -14.563 -15.296 1.00 87.06 236 ALA A C 1
ATOM 1838 O O . ALA A 1 236 ? -10.000 -14.003 -15.118 1.00 87.06 236 ALA A O 1
ATOM 1839 N N . SER A 1 237 ? -11.751 -14.481 -16.450 1.00 84.25 237 SER A N 1
ATOM 1840 C CA . SER A 1 237 ? -11.267 -13.719 -17.605 1.00 84.25 237 SER A CA 1
ATOM 1841 C C . SER A 1 237 ? -11.093 -12.231 -17.278 1.00 84.25 237 SER A C 1
ATOM 1843 O O . SER A 1 237 ? -10.058 -11.649 -17.608 1.00 84.25 237 SER A O 1
ATOM 1845 N N . ALA A 1 238 ? -12.042 -11.635 -16.547 1.00 81.31 238 ALA A N 1
ATOM 1846 C CA . ALA A 1 238 ? -11.954 -10.246 -16.094 1.00 81.31 238 ALA A CA 1
ATOM 1847 C C . ALA A 1 238 ? -10.789 -9.998 -15.110 1.00 81.31 238 ALA A C 1
ATOM 1849 O O . ALA A 1 238 ? -10.190 -8.924 -15.121 1.00 81.31 238 ALA A O 1
ATOM 1850 N N . GLU A 1 239 ? -10.414 -10.996 -14.303 1.00 80.88 239 GLU A N 1
ATOM 1851 C CA . GLU A 1 239 ? -9.235 -10.944 -13.418 1.00 80.88 239 GLU A CA 1
ATOM 1852 C C . GLU A 1 239 ? -7.903 -11.205 -14.156 1.00 80.88 239 GLU A C 1
ATOM 1854 O O . GLU A 1 239 ? -6.830 -11.163 -13.546 1.00 80.88 239 GLU A O 1
ATOM 1859 N N . GLY A 1 240 ? -7.946 -11.450 -15.471 1.00 82.25 240 GLY A N 1
ATOM 1860 C CA . GLY A 1 240 ? -6.772 -11.727 -16.300 1.00 82.25 240 GLY A CA 1
ATOM 1861 C C . GLY A 1 240 ? -6.334 -13.195 -16.307 1.00 82.25 240 GLY A C 1
ATOM 1862 O O . GLY A 1 240 ? -5.195 -13.481 -16.674 1.00 82.25 240 GLY A O 1
ATOM 1863 N N . LEU A 1 241 ? -7.209 -14.125 -15.910 1.00 83.88 241 LEU A N 1
ATOM 1864 C CA . LEU A 1 241 ? -6.992 -15.568 -16.037 1.00 83.88 241 LEU A CA 1
ATOM 1865 C C . LEU A 1 241 ? -7.619 -16.044 -17.352 1.00 83.88 241 LEU A C 1
ATOM 1867 O O . LEU A 1 241 ? -8.836 -16.182 -17.458 1.00 83.88 241 LEU A O 1
ATOM 1871 N N . THR A 1 242 ? -6.795 -16.274 -18.372 1.00 74.19 242 THR A N 1
ATOM 1872 C CA . THR A 1 242 ? -7.270 -16.682 -19.705 1.00 74.19 242 THR A CA 1
ATOM 1873 C C . THR A 1 242 ? -7.746 -18.132 -19.762 1.00 74.19 242 THR A C 1
ATOM 1875 O O . THR A 1 242 ? -8.609 -18.442 -20.575 1.00 74.19 242 THR A O 1
ATOM 1878 N N . GLU A 1 243 ? -7.231 -19.012 -18.895 1.00 80.81 243 GLU A N 1
ATOM 1879 C CA . GLU A 1 243 ? -7.637 -20.421 -18.822 1.00 80.81 243 GLU A CA 1
ATOM 1880 C C . GLU A 1 243 ? -7.691 -20.922 -17.372 1.00 80.81 243 GLU A C 1
ATOM 1882 O O . GLU A 1 243 ? -6.732 -20.787 -16.608 1.00 80.81 243 GLU A O 1
ATOM 1887 N N . LEU A 1 244 ? -8.806 -21.553 -16.996 1.00 88.00 244 LEU A N 1
ATOM 1888 C CA . LEU A 1 244 ? -8.962 -22.229 -15.708 1.00 88.00 244 LEU A CA 1
ATOM 1889 C C . LEU A 1 244 ? -8.611 -23.712 -15.858 1.00 88.00 244 LEU A C 1
ATOM 1891 O O . LEU A 1 244 ? -9.434 -24.524 -16.277 1.00 88.00 244 LEU A O 1
ATOM 1895 N N . SER A 1 245 ? -7.380 -24.072 -15.494 1.00 91.88 245 SER A N 1
ATOM 1896 C CA . SER A 1 245 ? -6.962 -25.478 -15.416 1.00 91.88 245 SER A CA 1
ATOM 1897 C C . SER A 1 245 ? -7.699 -26.249 -14.309 1.00 91.88 245 SER A C 1
ATOM 1899 O O . SER A 1 245 ? -8.296 -25.665 -13.403 1.00 91.88 245 SER A O 1
ATOM 1901 N N . GLU A 1 246 ? -7.596 -27.578 -14.315 1.00 91.62 246 GLU A N 1
ATOM 1902 C CA . GLU A 1 246 ? -8.208 -28.445 -13.296 1.00 91.62 246 GLU A CA 1
ATOM 1903 C C . GLU A 1 246 ? -7.758 -28.103 -11.864 1.00 91.62 246 GLU A C 1
ATOM 1905 O O . GLU A 1 246 ? -8.550 -28.143 -10.922 1.00 91.62 246 GLU A O 1
ATOM 1910 N N . ARG A 1 247 ? -6.509 -27.647 -11.702 1.00 91.31 247 ARG A N 1
ATOM 1911 C CA . ARG A 1 247 ? -5.992 -27.148 -10.419 1.00 91.31 247 ARG A CA 1
ATOM 1912 C C . ARG A 1 247 ? -6.677 -25.862 -9.955 1.00 91.31 247 ARG A C 1
ATOM 1914 O O . ARG A 1 247 ? -6.915 -25.710 -8.758 1.00 91.31 247 ARG A O 1
ATOM 1921 N N . HIS A 1 248 ? -7.041 -24.963 -10.873 1.00 93.31 248 HIS A N 1
ATOM 1922 C CA . HIS A 1 248 ? -7.840 -23.785 -10.524 1.00 93.31 248 HIS A CA 1
ATOM 1923 C C . HIS A 1 248 ? -9.220 -24.217 -10.028 1.00 93.31 248 HIS A C 1
ATOM 1925 O O . HIS A 1 248 ? -9.649 -23.797 -8.953 1.00 93.31 248 HIS A O 1
ATOM 1931 N N . TRP A 1 249 ? -9.881 -25.110 -10.770 1.00 94.00 249 TRP A N 1
ATOM 1932 C CA . TRP A 1 249 ? -11.197 -25.636 -10.407 1.00 94.00 249 TRP A CA 1
ATOM 1933 C C . TRP A 1 249 ? -11.197 -26.359 -9.064 1.00 94.00 249 TRP A C 1
ATOM 1935 O O . TRP A 1 249 ? -12.142 -26.206 -8.293 1.00 94.00 249 TRP A O 1
ATOM 1945 N N . GLN A 1 250 ? -10.126 -27.082 -8.735 1.00 93.38 250 GLN A N 1
ATOM 1946 C CA . GLN A 1 250 ? -9.966 -27.724 -7.433 1.00 93.38 250 GLN A CA 1
ATOM 1947 C C . GLN A 1 250 ? -10.011 -26.703 -6.285 1.00 93.38 250 GLN A C 1
ATOM 1949 O O . GLN A 1 250 ? -10.756 -26.894 -5.324 1.00 93.38 250 GLN A O 1
ATOM 1954 N N . ALA A 1 251 ? -9.269 -25.597 -6.395 1.00 93.75 251 ALA A N 1
ATOM 1955 C CA . ALA A 1 251 ? -9.275 -24.536 -5.387 1.00 93.75 251 ALA A CA 1
ATOM 1956 C C . ALA A 1 251 ? -10.620 -23.787 -5.328 1.00 93.75 251 ALA A C 1
ATOM 1958 O O . ALA A 1 251 ? -11.136 -23.547 -4.236 1.00 93.75 251 ALA A O 1
ATOM 1959 N N . ILE A 1 252 ? -11.206 -23.459 -6.487 1.00 94.56 252 ILE A N 1
ATOM 1960 C CA . ILE A 1 252 ? -12.474 -22.719 -6.616 1.00 94.56 252 ILE A CA 1
ATOM 1961 C C . ILE A 1 252 ? -13.641 -23.521 -6.031 1.00 94.56 252 ILE A C 1
ATOM 1963 O O . ILE A 1 252 ? -14.353 -23.037 -5.149 1.00 94.56 252 ILE A O 1
ATOM 1967 N N . ASN A 1 253 ? -13.816 -24.767 -6.479 1.00 94.06 253 ASN A N 1
ATOM 1968 C CA . ASN A 1 253 ? -14.911 -25.628 -6.034 1.00 94.06 253 ASN A CA 1
ATOM 1969 C C . ASN A 1 253 ? -14.780 -25.966 -4.553 1.00 94.06 253 ASN A C 1
ATOM 1971 O O . ASN A 1 253 ? -15.774 -25.974 -3.826 1.00 94.06 253 ASN A O 1
ATOM 1975 N N . TRP A 1 254 ? -13.551 -26.203 -4.085 1.00 95.25 254 TRP A N 1
ATOM 1976 C CA . TRP A 1 254 ? -13.317 -26.417 -2.667 1.00 95.25 254 TRP A CA 1
ATOM 1977 C C . TRP A 1 254 ? -13.699 -25.178 -1.847 1.00 95.25 254 TRP A C 1
ATOM 1979 O O . TRP A 1 254 ? -14.455 -25.305 -0.887 1.00 95.25 254 TRP A O 1
ATOM 1989 N N . ALA A 1 255 ? -13.251 -23.982 -2.247 1.00 93.56 255 ALA A N 1
ATOM 1990 C CA . ALA A 1 255 ? -13.548 -22.744 -1.526 1.00 93.56 255 ALA A CA 1
ATOM 1991 C C . ALA A 1 255 ? -15.054 -22.444 -1.479 1.00 93.56 255 ALA A C 1
ATOM 1993 O O . ALA A 1 255 ? -15.570 -22.003 -0.449 1.00 93.56 255 ALA A O 1
ATOM 1994 N N . ARG A 1 256 ? -15.769 -22.738 -2.569 1.00 93.06 256 ARG A N 1
ATOM 1995 C CA . ARG A 1 256 ? -17.227 -22.632 -2.639 1.00 93.06 256 ARG A CA 1
ATOM 1996 C C . ARG A 1 256 ? -17.921 -23.603 -1.686 1.00 93.06 256 ARG A C 1
ATOM 1998 O O . ARG A 1 256 ? -18.771 -23.184 -0.905 1.00 93.06 256 ARG A O 1
ATOM 2005 N N . ASN A 1 257 ? -17.548 -24.880 -1.710 1.00 92.06 257 ASN A N 1
ATOM 2006 C CA . ASN A 1 257 ? -18.132 -25.894 -0.828 1.00 92.06 257 ASN A CA 1
ATOM 2007 C C . ASN A 1 257 ? -17.850 -25.596 0.650 1.00 92.06 257 ASN A C 1
ATOM 2009 O O . ASN A 1 257 ? -18.728 -25.742 1.501 1.00 92.06 257 ASN A O 1
ATOM 2013 N N . ASP A 1 258 ? -16.643 -25.125 0.952 1.00 92.50 258 ASP A N 1
ATOM 2014 C CA . ASP A 1 258 ? -16.261 -24.698 2.291 1.00 92.50 258 ASP A CA 1
ATOM 2015 C C . ASP A 1 258 ? -17.122 -23.514 2.763 1.00 92.50 258 ASP A C 1
ATOM 2017 O O . ASP A 1 258 ? -17.687 -23.579 3.856 1.00 92.50 258 ASP A O 1
ATOM 2021 N N . PHE A 1 259 ? -17.342 -22.498 1.916 1.00 91.25 259 PHE A N 1
ATOM 2022 C CA . PHE A 1 259 ? -18.263 -21.393 2.210 1.00 91.25 259 PHE A CA 1
ATOM 2023 C C . PHE A 1 259 ? -19.702 -21.872 2.445 1.00 91.25 259 PHE A C 1
ATOM 2025 O O . PHE A 1 259 ? -20.310 -21.479 3.439 1.00 91.25 259 PHE A O 1
ATOM 2032 N N . LEU A 1 260 ? -20.233 -22.749 1.588 1.00 88.12 260 LEU A N 1
ATOM 2033 C CA . LEU A 1 260 ? -21.587 -23.295 1.746 1.00 88.12 260 LEU A CA 1
ATOM 2034 C C . LEU A 1 260 ? -21.741 -24.085 3.057 1.00 88.12 260 LEU A C 1
ATOM 2036 O O . LEU A 1 260 ? -22.819 -24.089 3.648 1.00 88.12 260 LEU A O 1
ATOM 2040 N N . SER A 1 261 ? -20.665 -24.715 3.542 1.00 87.25 261 SER A N 1
ATOM 2041 C CA . SER A 1 261 ? -20.675 -25.469 4.802 1.00 87.25 261 SER A CA 1
ATOM 2042 C C . SER A 1 261 ? -20.476 -24.605 6.057 1.00 87.25 261 SER A C 1
ATOM 2044 O O . SER A 1 261 ? -21.101 -24.864 7.084 1.00 87.25 261 SER A O 1
ATOM 2046 N N . GLN A 1 262 ? -19.614 -23.582 5.998 1.00 85.62 262 GLN A N 1
ATOM 2047 C CA . GLN A 1 262 ? -19.195 -22.785 7.162 1.00 85.62 262 GLN A CA 1
ATOM 2048 C C . GLN A 1 262 ? -19.891 -21.416 7.249 1.00 85.62 262 GLN A C 1
ATOM 2050 O O . GLN A 1 262 ? -19.849 -20.767 8.294 1.00 85.62 262 GLN A O 1
ATOM 2055 N N . GLY A 1 263 ? -20.492 -20.938 6.156 1.00 85.00 263 GLY A N 1
ATOM 2056 C CA . GLY A 1 263 ? -21.084 -19.601 6.036 1.00 85.00 263 GLY A CA 1
ATOM 2057 C C . GLY A 1 263 ? -20.069 -18.451 6.051 1.00 85.00 263 GLY A C 1
ATOM 2058 O O . GLY A 1 263 ? -20.456 -17.293 6.185 1.00 85.00 263 GLY A O 1
ATOM 2059 N N . GLN A 1 264 ? -18.770 -18.751 5.957 1.00 86.06 264 GLN A N 1
ATOM 2060 C CA . GLN A 1 264 ? -17.683 -17.770 5.957 1.00 86.06 264 GLN A CA 1
ATOM 2061 C C . GLN A 1 264 ? -16.678 -18.118 4.871 1.00 86.06 264 GLN A C 1
ATOM 2063 O O . GLN A 1 264 ? -16.272 -19.275 4.767 1.00 86.06 264 GLN A O 1
ATOM 2068 N N . SER A 1 265 ? -16.226 -17.128 4.106 1.00 87.94 265 SER A N 1
ATOM 2069 C CA . SER A 1 265 ? -15.256 -17.356 3.035 1.00 87.94 265 SER A CA 1
ATOM 2070 C C . SER A 1 265 ? -13.876 -17.748 3.586 1.00 87.94 265 SER A C 1
ATOM 2072 O O . SER A 1 265 ? -13.430 -17.176 4.587 1.00 87.94 265 SER A O 1
ATOM 2074 N N . PRO A 1 266 ? -13.192 -18.728 2.972 1.00 88.75 266 PRO A N 1
ATOM 2075 C CA . PRO A 1 266 ? -11.904 -19.213 3.446 1.00 88.75 266 PRO A CA 1
ATOM 2076 C C . PRO A 1 266 ? -10.766 -18.224 3.217 1.00 88.75 266 PRO A C 1
ATOM 2078 O O . PRO A 1 266 ? -10.718 -17.510 2.219 1.00 88.75 266 PRO A O 1
ATOM 2081 N N . ASN A 1 267 ? -9.800 -18.237 4.137 1.00 90.06 267 ASN A N 1
ATOM 2082 C CA . ASN A 1 267 ? -8.503 -17.597 3.934 1.00 90.06 267 ASN A CA 1
ATOM 2083 C C . ASN A 1 267 ? -7.551 -18.524 3.156 1.00 90.06 267 ASN A C 1
ATOM 2085 O O . ASN A 1 267 ? -7.804 -19.723 3.034 1.00 90.06 267 ASN A O 1
ATOM 2089 N N . ILE A 1 268 ? -6.419 -17.986 2.690 1.00 89.62 268 ILE A N 1
ATOM 2090 C CA . ILE A 1 268 ? -5.427 -18.726 1.887 1.00 89.62 268 ILE A CA 1
ATOM 2091 C C . ILE A 1 268 ? -5.010 -20.039 2.563 1.00 89.62 268 ILE A C 1
ATOM 2093 O O . ILE A 1 268 ? -4.981 -21.077 1.912 1.00 89.62 268 ILE A O 1
ATOM 2097 N N . ARG A 1 269 ? -4.745 -20.027 3.876 1.00 88.38 269 ARG A N 1
ATOM 2098 C CA . ARG A 1 269 ? -4.331 -21.228 4.619 1.00 88.38 269 ARG A CA 1
ATOM 2099 C C . ARG A 1 269 ? -5.408 -22.314 4.626 1.00 88.38 269 ARG A C 1
ATOM 2101 O O . ARG A 1 269 ? -5.083 -23.494 4.534 1.00 88.38 269 ARG A O 1
ATOM 2108 N N . ARG A 1 270 ? -6.682 -21.933 4.749 1.00 90.00 270 ARG A N 1
ATOM 2109 C CA . ARG A 1 270 ? -7.805 -22.878 4.726 1.00 90.00 270 ARG A CA 1
ATOM 2110 C C . ARG A 1 270 ? -7.962 -23.480 3.330 1.00 90.00 270 ARG A C 1
ATOM 2112 O O . ARG A 1 270 ? -8.086 -24.695 3.223 1.00 90.00 270 ARG A O 1
ATOM 2119 N N . ILE A 1 271 ? -7.832 -22.652 2.286 1.00 90.81 271 ILE A N 1
ATOM 2120 C CA . ILE A 1 271 ? -7.838 -23.090 0.880 1.00 90.81 271 ILE A CA 1
ATOM 2121 C C . ILE A 1 271 ? -6.726 -24.097 0.625 1.00 90.81 271 ILE A C 1
ATOM 2123 O O . ILE A 1 271 ? -7.001 -25.175 0.106 1.00 90.81 271 ILE A O 1
ATOM 2127 N N . THR A 1 272 ? -5.489 -23.801 1.015 1.00 91.31 272 THR A N 1
ATOM 2128 C CA . THR A 1 272 ? -4.360 -24.689 0.713 1.00 91.31 272 THR A CA 1
ATOM 2129 C C . THR A 1 272 ? -4.439 -26.013 1.470 1.00 91.31 272 THR A C 1
ATOM 2131 O O . THR A 1 272 ? -4.179 -27.067 0.894 1.00 91.31 272 THR A O 1
ATOM 2134 N N . MET A 1 273 ? -4.874 -25.989 2.735 1.00 89.50 273 MET A N 1
ATOM 2135 C CA . MET A 1 273 ? -5.068 -27.209 3.524 1.00 89.50 273 MET A CA 1
ATOM 2136 C C . MET A 1 273 ? -6.215 -28.083 3.011 1.00 89.50 273 MET A C 1
ATOM 2138 O O . MET A 1 273 ? -6.113 -29.305 3.077 1.00 89.50 273 MET A O 1
ATOM 2142 N N . GLY A 1 274 ? -7.311 -27.482 2.547 1.00 88.38 274 GLY A N 1
ATOM 2143 C CA . GLY A 1 274 ? -8.507 -28.232 2.179 1.00 88.38 274 GLY A CA 1
ATOM 2144 C C . GLY A 1 274 ? -8.590 -28.627 0.705 1.00 88.38 274 GLY A C 1
ATOM 2145 O O . GLY A 1 274 ? -9.044 -29.726 0.401 1.00 88.38 274 GLY A O 1
ATOM 2146 N N . SER A 1 275 ? -8.115 -27.776 -0.207 1.00 90.06 275 SER A N 1
ATOM 2147 C CA . SER A 1 275 ? -8.090 -28.085 -1.645 1.00 90.06 275 SER A CA 1
ATOM 2148 C C . SER A 1 275 ? -6.936 -29.011 -2.039 1.00 90.06 275 SER A C 1
ATOM 2150 O O . SER A 1 275 ? -6.967 -29.599 -3.116 1.00 90.06 275 SER A O 1
ATOM 2152 N N . GLY A 1 276 ? -5.906 -29.135 -1.193 1.00 88.31 276 GLY A N 1
ATOM 2153 C CA . GLY A 1 276 ? -4.677 -29.862 -1.522 1.00 88.31 276 GLY A CA 1
ATOM 2154 C C . GLY A 1 276 ? -3.766 -29.126 -2.510 1.00 88.31 276 GLY A C 1
ATOM 2155 O O . GLY A 1 276 ? -2.775 -29.700 -2.959 1.00 88.31 276 GLY A O 1
ATOM 2156 N N . VAL A 1 277 ? -4.077 -27.868 -2.844 1.00 91.19 277 VAL A N 1
ATOM 2157 C CA . VAL A 1 277 ? -3.218 -26.989 -3.645 1.00 91.19 277 VAL A CA 1
ATOM 2158 C C . VAL A 1 277 ? -2.249 -26.267 -2.700 1.00 91.19 277 VAL A C 1
ATOM 2160 O O . VAL A 1 277 ? -2.687 -25.464 -1.875 1.00 91.19 277 VAL A O 1
ATOM 2163 N N . PRO A 1 278 ? -0.932 -26.528 -2.761 1.00 91.38 278 PRO A N 1
ATOM 2164 C CA . PRO A 1 278 ? 0.029 -25.894 -1.868 1.00 91.38 278 PRO A CA 1
ATOM 2165 C C . PRO A 1 278 ? 0.124 -24.387 -2.134 1.00 91.38 278 PRO A C 1
ATOM 2167 O O . PRO A 1 278 ? -0.065 -23.927 -3.257 1.00 91.38 278 PRO A O 1
ATOM 2170 N N . THR A 1 279 ? 0.492 -23.606 -1.113 1.00 90.25 279 THR A N 1
ATOM 2171 C CA . THR A 1 279 ? 0.547 -22.134 -1.186 1.00 90.25 279 THR A CA 1
ATOM 2172 C C . THR A 1 279 ? 1.322 -21.631 -2.403 1.00 90.25 279 THR A C 1
ATOM 2174 O O . THR A 1 279 ? 0.826 -20.781 -3.131 1.00 90.25 279 THR A O 1
ATOM 2177 N N . LYS A 1 280 ? 2.505 -22.196 -2.677 1.00 89.81 280 LYS A N 1
ATOM 2178 C CA . LYS A 1 280 ? 3.336 -21.805 -3.827 1.00 89.81 280 LYS A CA 1
ATOM 2179 C C . LYS A 1 280 ? 2.627 -22.015 -5.170 1.00 89.81 280 LYS A C 1
ATOM 2181 O O . LYS A 1 280 ? 2.734 -21.169 -6.047 1.00 89.81 280 LYS A O 1
ATOM 2186 N N . GLU A 1 281 ? 1.906 -23.125 -5.315 1.00 91.38 281 GLU A N 1
ATOM 2187 C CA . GLU A 1 281 ? 1.125 -23.421 -6.520 1.00 91.38 281 GLU A CA 1
ATOM 2188 C C . GLU A 1 281 ? -0.078 -22.483 -6.621 1.00 91.38 281 GLU A C 1
ATOM 2190 O O . GLU A 1 281 ? -0.339 -21.941 -7.686 1.00 91.38 281 GLU A O 1
ATOM 2195 N N . LEU A 1 282 ? -0.737 -22.174 -5.502 1.00 90.69 282 LEU A N 1
ATOM 2196 C CA . LEU A 1 282 ? -1.851 -21.229 -5.481 1.00 90.69 282 LEU A CA 1
ATOM 2197 C C . LEU A 1 282 ? -1.442 -19.818 -5.946 1.00 90.69 282 LEU A C 1
ATOM 2199 O O . LEU A 1 282 ? -2.191 -19.194 -6.689 1.00 90.69 282 LEU A O 1
ATOM 2203 N N . TYR A 1 283 ? -0.255 -19.329 -5.566 1.00 89.69 283 TYR A N 1
ATOM 2204 C CA . TYR A 1 283 ? 0.285 -18.054 -6.072 1.00 89.69 283 TYR A CA 1
ATOM 2205 C C . TYR A 1 283 ? 0.693 -18.116 -7.551 1.00 89.69 283 TYR A C 1
ATOM 2207 O O . TYR A 1 283 ? 0.673 -17.089 -8.222 1.00 89.69 283 TYR A O 1
ATOM 2215 N N . ALA A 1 284 ? 1.059 -19.293 -8.067 1.00 90.00 284 ALA A N 1
ATOM 2216 C CA . ALA A 1 284 ? 1.347 -19.471 -9.490 1.00 90.00 284 ALA A CA 1
ATOM 2217 C C . ALA A 1 284 ? 0.062 -19.496 -10.335 1.00 90.00 284 ALA A C 1
ATOM 2219 O O . ALA A 1 284 ? 0.036 -18.932 -11.424 1.00 90.00 284 ALA A O 1
ATOM 2220 N N . LEU A 1 285 ? -1.000 -20.120 -9.814 1.00 89.12 285 LEU A N 1
ATOM 2221 C CA . LEU A 1 285 ? -2.321 -20.190 -10.445 1.00 89.12 285 LEU A CA 1
ATOM 2222 C C . LEU A 1 285 ? -3.051 -18.837 -10.383 1.00 89.12 285 LEU A C 1
ATOM 2224 O O . LEU A 1 285 ? -3.637 -18.389 -11.361 1.00 89.12 285 LEU A O 1
ATOM 2228 N N . PHE A 1 286 ? -2.981 -18.148 -9.242 1.00 90.31 286 PHE A N 1
ATOM 2229 C CA . PHE A 1 286 ? -3.668 -16.878 -9.006 1.00 90.31 286 PHE A CA 1
ATOM 2230 C C . PHE A 1 286 ? -2.656 -15.780 -8.612 1.00 90.31 286 PHE A C 1
ATOM 2232 O O . PHE A 1 286 ? -2.514 -15.461 -7.427 1.00 90.31 286 PHE A O 1
ATOM 2239 N N . PRO A 1 287 ? -1.940 -15.179 -9.584 1.00 81.69 287 PRO A N 1
ATOM 2240 C CA . PRO A 1 287 ? -0.803 -14.290 -9.317 1.00 81.69 287 PRO A CA 1
ATOM 2241 C C . PRO A 1 287 ? -1.190 -12.952 -8.675 1.00 81.69 287 PRO A C 1
ATOM 2243 O O . PRO A 1 287 ? -0.397 -12.352 -7.948 1.00 81.69 287 PRO A O 1
ATOM 2246 N N . ARG A 1 288 ? -2.415 -12.471 -8.907 1.00 79.50 288 ARG A N 1
ATOM 2247 C CA . ARG A 1 288 ? -2.935 -11.244 -8.291 1.00 79.50 288 ARG A CA 1
ATOM 2248 C C . ARG A 1 288 ? -3.829 -11.633 -7.120 1.00 79.50 288 ARG A C 1
ATOM 2250 O O . ARG A 1 288 ? -4.943 -12.085 -7.342 1.00 79.50 288 ARG A O 1
ATOM 2257 N N . ALA A 1 289 ? -3.338 -11.477 -5.889 1.00 83.50 289 ALA A N 1
ATOM 2258 C CA . ALA A 1 289 ? -4.091 -11.699 -4.645 1.00 83.50 289 ALA A CA 1
ATOM 2259 C C . ALA A 1 289 ? -4.889 -13.032 -4.610 1.00 83.50 289 ALA A C 1
ATOM 2261 O O . ALA A 1 289 ? -6.123 -13.015 -4.681 1.00 83.50 289 ALA A O 1
ATOM 2262 N N . PRO A 1 290 ? -4.225 -14.195 -4.451 1.00 86.94 290 PRO A N 1
ATOM 2263 C CA . PRO A 1 290 ? -4.825 -15.518 -4.658 1.00 86.94 290 PRO A CA 1
ATOM 2264 C C . PRO A 1 290 ? -6.101 -15.764 -3.847 1.00 86.94 290 PRO A C 1
ATOM 2266 O O . PRO A 1 290 ? -7.082 -16.267 -4.382 1.00 86.94 290 PRO A O 1
ATOM 2269 N N . GLY A 1 291 ? -6.135 -15.360 -2.574 1.00 86.12 291 GLY A N 1
ATOM 2270 C CA . GLY A 1 291 ? -7.327 -15.532 -1.736 1.00 86.12 291 GLY A CA 1
ATOM 2271 C C . GLY A 1 291 ? -8.538 -14.727 -2.220 1.00 86.12 291 GLY A C 1
ATOM 2272 O O . GLY A 1 291 ? -9.654 -15.242 -2.229 1.00 86.12 291 GLY A O 1
ATOM 2273 N N . MET A 1 292 ? -8.329 -13.482 -2.660 1.00 88.06 292 MET A N 1
ATOM 2274 C CA . MET A 1 292 ? -9.412 -12.632 -3.169 1.00 88.06 292 MET A CA 1
ATOM 2275 C C . MET A 1 292 ? -9.891 -13.078 -4.545 1.00 88.06 292 MET A C 1
ATOM 2277 O O . MET A 1 292 ? -11.086 -13.018 -4.820 1.00 88.06 292 MET A O 1
ATOM 2281 N N . THR A 1 293 ? -8.969 -13.501 -5.405 1.00 89.81 293 THR A N 1
ATOM 2282 C CA . THR A 1 293 ? -9.286 -13.954 -6.763 1.00 89.81 293 THR A CA 1
ATOM 2283 C C . THR A 1 293 ? -10.029 -15.281 -6.724 1.00 89.81 293 THR A C 1
ATOM 2285 O O . THR A 1 293 ? -11.078 -15.400 -7.348 1.00 89.81 293 THR A O 1
ATOM 2288 N N . VAL A 1 294 ? -9.595 -16.232 -5.888 1.00 92.44 294 VAL A N 1
ATOM 2289 C CA . VAL A 1 294 ? -10.350 -17.473 -5.653 1.00 92.44 294 VAL A CA 1
ATOM 2290 C C . VAL A 1 294 ? -11.747 -17.170 -5.109 1.00 92.44 294 VAL A C 1
ATOM 2292 O O . VAL A 1 294 ? -12.712 -17.747 -5.595 1.00 92.44 294 VAL A O 1
ATOM 2295 N N . ALA A 1 295 ? -11.887 -16.246 -4.152 1.00 91.38 295 ALA A N 1
ATOM 2296 C CA . ALA A 1 295 ? -13.194 -15.892 -3.597 1.00 91.38 295 ALA A CA 1
ATOM 2297 C C . ALA A 1 295 ? -14.135 -15.233 -4.627 1.00 91.38 295 ALA A C 1
ATOM 2299 O O . ALA A 1 295 ? -15.304 -15.608 -4.711 1.00 91.38 295 ALA A O 1
ATOM 2300 N N . ARG A 1 296 ? -13.626 -14.309 -5.455 1.00 89.69 296 ARG A N 1
ATOM 2301 C CA . ARG A 1 296 ? -14.398 -13.698 -6.553 1.00 89.69 296 ARG A CA 1
ATOM 2302 C C . ARG A 1 296 ? -14.856 -14.743 -7.563 1.00 89.69 296 ARG A C 1
ATOM 2304 O O . ARG A 1 296 ? -16.047 -14.840 -7.841 1.00 89.69 296 ARG A O 1
ATOM 2311 N N . VAL A 1 297 ? -13.933 -15.573 -8.048 1.00 91.56 297 VAL A N 1
ATOM 2312 C CA . VAL A 1 297 ? -14.229 -16.606 -9.053 1.00 91.56 297 VAL A CA 1
ATOM 2313 C C . VAL A 1 297 ? -15.158 -17.694 -8.493 1.00 91.56 297 VAL A C 1
ATOM 2315 O O . VAL A 1 297 ? -16.023 -18.193 -9.208 1.00 91.56 297 VAL A O 1
ATOM 2318 N N . ALA A 1 298 ? -15.054 -18.029 -7.204 1.00 92.19 298 ALA A N 1
ATOM 2319 C CA . ALA A 1 298 ? -15.952 -18.972 -6.527 1.00 92.19 298 ALA A CA 1
ATOM 2320 C C . ALA A 1 298 ? -17.356 -18.404 -6.229 1.00 92.19 298 ALA A C 1
ATOM 2322 O O . ALA A 1 298 ? -18.226 -19.144 -5.749 1.00 92.19 298 ALA A O 1
ATOM 2323 N N . GLY A 1 299 ? -17.590 -17.113 -6.504 1.00 89.69 299 GLY A N 1
ATOM 2324 C CA . GLY A 1 299 ? -18.862 -16.438 -6.244 1.00 89.69 299 GLY A CA 1
ATOM 2325 C C . GLY A 1 299 ? -19.219 -16.398 -4.762 1.00 89.69 299 GLY A C 1
ATOM 2326 O O . GLY A 1 299 ? -20.388 -16.537 -4.409 1.00 89.69 299 GLY A O 1
ATOM 2327 N N . ILE A 1 300 ? -18.212 -16.288 -3.896 1.00 90.00 300 ILE A N 1
ATOM 2328 C CA . ILE A 1 300 ? -18.379 -16.221 -2.443 1.00 90.00 300 ILE A CA 1
ATOM 2329 C C . ILE A 1 300 ? -18.018 -14.814 -1.953 1.00 90.00 300 ILE A C 1
ATOM 2331 O O . ILE A 1 300 ? -17.205 -14.141 -2.588 1.00 90.00 300 ILE A O 1
ATOM 2335 N N . PRO A 1 301 ? -18.591 -14.338 -0.834 1.00 85.69 301 PRO A N 1
ATOM 2336 C CA . PRO A 1 301 ? -18.335 -12.988 -0.344 1.00 85.69 301 PRO A CA 1
ATOM 2337 C C . PRO A 1 301 ? -16.861 -12.782 0.020 1.00 85.69 301 PRO A C 1
ATOM 2339 O O . PRO A 1 301 ? -16.104 -13.734 0.228 1.00 85.69 301 PRO A O 1
ATOM 2342 N N . LYS A 1 302 ? -16.443 -11.521 0.137 1.00 84.06 302 LYS A N 1
ATOM 2343 C CA . LYS A 1 302 ? -15.065 -11.166 0.495 1.00 84.06 302 LYS A CA 1
ATOM 2344 C C . LYS A 1 302 ? -14.606 -11.898 1.775 1.00 84.06 302 LYS A C 1
ATOM 2346 O O . LYS A 1 302 ? -15.305 -11.835 2.789 1.00 84.06 302 LYS A O 1
ATOM 2351 N N . PRO A 1 303 ? -13.429 -12.558 1.778 1.00 77.44 303 PRO A N 1
ATOM 2352 C CA . PRO A 1 303 ? -12.902 -13.189 2.981 1.00 77.44 303 PRO A CA 1
ATOM 2353 C C . PRO A 1 303 ? -12.608 -12.155 4.065 1.00 77.44 303 PRO A C 1
ATOM 2355 O O . PRO A 1 303 ? -11.896 -11.173 3.839 1.00 77.44 303 PRO A O 1
ATOM 2358 N N . VAL A 1 304 ? -13.122 -12.410 5.266 1.00 66.25 304 VAL A N 1
ATOM 2359 C CA . VAL A 1 304 ? -12.762 -11.665 6.474 1.00 66.25 304 VAL A CA 1
ATOM 2360 C C . VAL A 1 304 ? -11.334 -12.055 6.858 1.00 66.25 304 VAL A C 1
ATOM 2362 O O . VAL A 1 304 ? -11.076 -13.199 7.225 1.00 66.25 304 VAL A O 1
ATOM 2365 N N . GLY A 1 305 ? -10.397 -11.111 6.745 1.00 57.16 305 GLY A N 1
ATOM 2366 C CA . GLY A 1 305 ? -8.986 -11.335 7.080 1.00 57.16 305 GLY A CA 1
ATOM 2367 C C . GLY A 1 305 ? -8.067 -11.623 5.891 1.00 57.16 305 GLY A C 1
ATOM 2368 O O . GLY A 1 305 ? -7.155 -12.435 6.023 1.00 57.16 305 GLY A O 1
ATOM 2369 N N . CYS A 1 306 ? -8.285 -10.965 4.747 1.00 50.38 306 CYS A N 1
ATOM 2370 C CA . CYS A 1 306 ? -7.222 -10.803 3.751 1.00 50.38 306 CYS A CA 1
ATOM 2371 C C . CYS A 1 306 ? -6.110 -9.949 4.386 1.00 50.38 306 CYS A C 1
ATOM 2373 O O . CYS A 1 306 ? -6.300 -8.752 4.574 1.00 50.38 306 CYS A O 1
ATOM 2375 N N . ILE A 1 307 ? -5.029 -10.610 4.796 1.00 40.59 307 ILE A N 1
ATOM 2376 C CA . ILE A 1 307 ? -3.739 -10.031 5.198 1.00 40.59 307 ILE A CA 1
ATOM 2377 C C . ILE A 1 307 ? -2.825 -9.997 3.980 1.00 40.59 307 ILE A C 1
ATOM 2379 O O . ILE A 1 307 ? -2.915 -10.961 3.181 1.00 40.59 307 ILE A O 1
#